Protein 7PNN (pdb70)

Foldseek 3Di:
DLAPLLVLQQAKFKAWEWEWEAAANDTWIKIKIWIAHLCQQKTKIKIFTPVFDDQWDPVVCVVVRACLSAHEPPVFVLARQQSRLPQQFKKKWKWKDWPPAKIKTKIWTWHDDDRYTYIYMYIYIDGGDCCDCISVVFFDQWFAKWKWKWAFDVVQLWIKTWTKGWTHGHVDRTTIITMIMIMHHPDDDHGRTHHIWIKIKDKGWDDDPPDPGDIIMIMMRIYIGDDD

Structure (mmCIF, N/CA/C/O backbone):
data_7PNN
#
_entry.id   7PNN
#
_cell.length_a   61.064
_cell.length_b   91.048
_cell.length_c   118.556
_cell.angle_alpha   90.000
_cell.angle_beta   90.000
_cell.angle_gamma   90.000
#
_symmetry.space_group_name_H-M   'C 2 2 21'
#
loop_
_entity.id
_entity.type
_entity.pdbx_description
1 polymer mVenus
2 non-polymer 'CHLORIDE ION'
3 water water
#
loop_
_atom_site.group_PDB
_atom_site.id
_atom_site.type_symbol
_atom_site.label_atom_id
_atom_site.label_alt_id
_atom_site.label_comp_id
_atom_site.label_asym_id
_atom_site.label_entity_id
_atom_site.label_seq_id
_atom_site.pdbx_PDB_ins_code
_atom_site.Cartn_x
_atom_site.Cartn_y
_atom_site.Cartn_z
_atom_site.occupancy
_atom_site.B_iso_or_equiv
_atom_site.auth_seq_id
_atom_site.auth_comp_id
_atom_site.auth_asym_id
_atom_site.auth_atom_id
_atom_site.pdbx_PDB_model_num
ATOM 1 N N . MET A 1 1 ? 4.541 13.634 1.274 1.00 32.34 1 MET A N 1
ATOM 2 C CA . MET A 1 1 ? 5.766 14.417 1.177 1.00 29.71 1 MET A CA 1
ATOM 3 C C . MET A 1 1 ? 6.988 13.509 1.027 1.00 28.57 1 MET A C 1
ATOM 4 O O . MET A 1 1 ? 6.950 12.349 1.411 1.00 29.55 1 MET A O 1
ATOM 20 N N . VAL A 1 2 ? 8.090 14.053 0.481 1.00 26.89 2 VAL A N 1
ATOM 21 C CA . VAL A 1 2 ? 9.210 13.206 0.060 1.00 26.31 2 VAL A CA 1
ATOM 22 C C . VAL A 1 2 ? 10.165 12.871 1.192 1.00 25.73 2 VAL A C 1
ATOM 23 O O . VAL A 1 2 ? 11.036 12.008 1.011 1.00 29.71 2 VAL A O 1
ATOM 36 N N . SER A 1 3 ? 10.020 13.511 2.342 1.00 25.16 3 SER A N 1
ATOM 37 C CA . SER A 1 3 ? 10.664 13.052 3.572 1.00 25.61 3 SER A CA 1
ATOM 38 C C . SER A 1 3 ? 9.677 13.134 4.730 1.00 26.24 3 SER A C 1
ATOM 39 O O . SER A 1 3 ? 8.739 13.937 4.718 1.00 27.47 3 SER A O 1
ATOM 47 N N . LYS A 1 4 ? 9.885 12.274 5.732 1.00 29.06 4 LYS A N 1
ATOM 48 C CA . LYS A 1 4 ? 9.061 12.358 6.934 1.00 31.27 4 LYS A CA 1
ATOM 49 C C . LYS A 1 4 ? 9.373 13.628 7.712 1.00 27.39 4 LYS A C 1
ATOM 50 O O . LYS A 1 4 ? 8.469 14.263 8.264 1.00 30.45 4 LYS A O 1
ATOM 69 N N . GLY A 1 5 ? 10.640 14.047 7.707 1.00 26.06 5 GLY A N 1
ATOM 70 C CA . GLY A 1 5 ? 11.021 15.254 8.431 1.00 27.26 5 GLY A CA 1
ATOM 71 C C . GLY A 1 5 ? 10.364 16.500 7.884 1.00 24.70 5 GLY A C 1
ATOM 72 O O . GLY A 1 5 ? 10.081 17.448 8.619 1.00 25.64 5 GLY A O 1
ATOM 76 N N . GLU A 1 6 ? 10.110 16.520 6.585 1.00 24.29 6 GLU A N 1
ATOM 77 C CA . GLU A 1 6 ? 9.433 17.648 5.971 1.00 23.10 6 GLU A CA 1
ATOM 78 C C . GLU A 1 6 ? 8.096 17.941 6.629 1.00 24.24 6 GLU A C 1
ATOM 79 O O . GLU A 1 6 ? 7.703 19.109 6.724 1.00 24.23 6 GLU A O 1
ATOM 91 N N . GLU A 1 7 ? 7.373 16.887 7.062 1.00 25.90 7 GLU A N 1
ATOM 92 C CA . GLU A 1 7 ? 6.089 17.000 7.739 1.00 29.52 7 GLU A CA 1
ATOM 93 C C . GLU A 1 7 ? 6.176 17.909 8.955 1.00 27.25 7 GLU A C 1
ATOM 94 O O . GLU A 1 7 ? 5.194 18.571 9.313 1.00 29.33 7 GLU A O 1
ATOM 106 N N . LEU A 1 8 ? 7.343 17.967 9.587 1.00 26.02 8 LEU A N 1
ATOM 107 C CA . LEU A 1 8 ? 7.491 18.720 10.827 1.00 26.25 8 LEU A CA 1
ATOM 108 C C . LEU A 1 8 ? 7.542 20.222 10.609 1.00 24.66 8 LEU A C 1
ATOM 109 O O . LEU A 1 8 ? 7.513 20.976 11.581 1.00 27.90 8 LEU A O 1
ATOM 125 N N . PHE A 1 9 ? 7.607 20.688 9.362 1.00 23.73 9 PHE A N 1
ATOM 126 C CA . PHE A 1 9 ? 7.808 22.100 9.064 1.00 26.07 9 PHE A CA 1
ATOM 127 C C . PHE A 1 9 ? 6.621 22.742 8.346 1.00 26.75 9 PHE A C 1
ATOM 128 O O . PHE A 1 9 ? 6.768 23.840 7.803 1.00 29.71 9 PHE A O 1
ATOM 145 N N . THR A 1 10 ? 5.443 22.105 8.355 1.00 27.59 10 THR A N 1
ATOM 146 C CA . THR A 1 10 ? 4.293 22.664 7.647 1.00 29.49 10 THR A CA 1
ATOM 147 C C . THR A 1 10 ? 3.706 23.885 8.349 1.00 30.96 10 THR A C 1
ATOM 148 O O . THR A 1 10 ? 3.002 24.673 7.711 1.00 35.83 10 THR A O 1
ATOM 159 N N . GLY A 1 11 ? 3.992 24.076 9.635 1.00 28.56 11 GLY A N 1
ATOM 160 C CA . GLY A 1 11 ? 3.468 25.226 10.342 1.00 30.12 11 GLY A CA 1
ATOM 161 C C . GLY A 1 11 ? 4.579 26.020 10.986 1.00 27.19 11 GLY A C 1
ATOM 162 O O . GLY A 1 11 ? 5.744 25.900 10.589 1.00 31.93 11 GLY A O 1
ATOM 166 N N . VAL A 1 12 ? 4.227 26.842 11.968 1.00 29.35 12 VAL A N 1
ATOM 167 C CA . VAL A 1 12 ? 5.209 27.654 12.676 1.00 26.23 12 VAL A CA 1
ATOM 168 C C . VAL A 1 12 ? 5.853 26.792 13.750 1.00 27.35 12 VAL A C 1
ATOM 169 O O . VAL A 1 12 ? 5.156 26.117 14.514 1.00 30.59 12 VAL A O 1
ATOM 182 N N . VAL A 1 13 ? 7.181 26.797 13.796 1.00 25.56 13 VAL A N 1
ATOM 183 C CA . VAL A 1 13 ? 7.957 25.937 14.678 1.00 26.02 13 VAL A CA 1
ATOM 184 C C . VAL A 1 13 ? 8.713 26.835 15.647 1.00 26.12 13 VAL A C 1
ATOM 185 O O . VAL A 1 13 ? 9.422 27.741 15.205 1.00 25.03 13 VAL A O 1
ATOM 198 N N . PRO A 1 14 ? 8.589 26.637 16.960 1.00 27.05 14 PRO A N 1
ATOM 199 C CA . PRO A 1 14 ? 9.409 27.424 17.888 1.00 24.89 14 PRO A CA 1
ATOM 200 C C . PRO A 1 14 ? 10.873 27.004 17.831 1.00 25.41 14 PRO A C 1
ATOM 201 O O . PRO A 1 14 ? 11.202 25.847 17.552 1.00 25.07 14 PRO A O 1
ATOM 212 N N . ILE A 1 15 ? 11.756 27.981 18.050 1.00 22.46 15 ILE A N 1
ATOM 213 C CA . ILE A 1 15 ? 13.196 27.795 17.923 1.00 23.11 15 ILE A CA 1
ATOM 214 C C . ILE A 1 15 ? 13.852 28.223 19.228 1.00 22.86 15 ILE A C 1
ATOM 215 O O . ILE A 1 15 ? 13.460 29.231 19.833 1.00 23.75 15 ILE A O 1
ATOM 231 N N . LEU A 1 16 ? 14.894 27.486 19.626 1.00 22.33 16 LEU A N 1
ATOM 232 C CA . LEU A 1 16 ? 15.819 27.901 20.674 1.00 21.18 16 LEU A CA 1
ATOM 233 C C . LEU A 1 16 ? 17.237 27.832 20.116 1.00 20.44 16 LEU A C 1
ATOM 234 O O . LEU A 1 16 ? 17.591 26.883 19.414 1.00 22.27 16 LEU A O 1
ATOM 250 N N . VAL A 1 17 ? 18.060 28.820 20.459 1.00 22.18 17 VAL A N 1
ATOM 251 C CA . VAL A 1 17 ? 19.459 28.860 20.049 1.00 21.43 17 VAL A CA 1
ATOM 252 C C . VAL A 1 17 ? 20.312 29.088 21.294 1.00 18.89 17 VAL A C 1
ATOM 253 O O . VAL A 1 17 ? 19.979 29.940 22.133 1.00 21.31 17 VAL A O 1
ATOM 266 N N . GLU A 1 18 ? 21.396 28.321 21.415 1.00 19.02 18 GLU A N 1
ATOM 267 C CA . GLU A 1 18 ? 22.359 28.472 22.503 1.00 19.66 18 GLU A CA 1
ATOM 268 C C . GLU A 1 18 ? 23.766 28.391 21.923 1.00 20.14 18 GLU A C 1
ATOM 269 O O . GLU A 1 18 ? 24.101 27.431 21.215 1.00 21.84 18 GLU A O 1
ATOM 281 N N . LEU A 1 19 ? 24.582 29.401 22.198 1.00 16.96 19 LEU A N 1
ATOM 282 C CA . LEU A 1 19 ? 25.938 29.466 21.678 1.00 16.57 19 LEU A CA 1
ATOM 283 C C . LEU A 1 19 ? 26.883 29.771 22.828 1.00 18.17 19 LEU A C 1
ATOM 284 O O . LEU A 1 19 ? 26.623 30.686 23.623 1.00 19.91 19 LEU A O 1
ATOM 300 N N . ASP A 1 20 ? 27.989 29.038 22.880 1.00 17.12 20 ASP A N 1
ATOM 301 C CA . ASP A 1 20 ? 29.127 29.370 23.734 1.00 17.99 20 ASP A CA 1
ATOM 302 C C . ASP A 1 20 ? 30.306 29.697 22.828 1.00 18.45 20 ASP A C 1
ATOM 303 O O . ASP A 1 20 ? 30.622 28.931 21.904 1.00 19.41 20 ASP A O 1
ATOM 312 N N . GLY A 1 21 ? 30.925 30.845 23.068 1.00 16.93 21 GLY A N 1
ATOM 313 C CA . GLY A 1 21 ? 31.980 31.334 22.217 1.00 18.25 21 GLY A CA 1
ATOM 314 C C . GLY A 1 21 ? 33.225 31.738 22.990 1.00 17.32 21 GLY A C 1
ATOM 315 O O . GLY A 1 21 ? 33.187 32.063 24.180 1.00 18.40 21 GLY A O 1
ATOM 319 N N . ASP A 1 22 ? 34.348 31.733 22.282 1.00 16.95 22 ASP A N 1
ATOM 320 C CA . ASP A 1 22 ? 35.633 32.190 22.799 1.00 17.66 22 ASP A CA 1
ATOM 321 C C . ASP A 1 22 ? 36.419 32.700 21.598 1.00 20.99 22 ASP A C 1
ATOM 322 O O . ASP A 1 22 ? 36.781 31.897 20.734 1.00 19.49 22 ASP A O 1
ATOM 331 N N . VAL A 1 23 ? 36.630 34.011 21.514 1.00 17.07 23 VAL A N 1
ATOM 332 C CA . VAL A 1 23 ? 37.352 34.642 20.396 1.00 18.33 23 VAL A CA 1
ATOM 333 C C . VAL A 1 23 ? 38.571 35.354 20.976 1.00 18.35 23 VAL A C 1
ATOM 334 O O . VAL A 1 23 ? 38.434 36.337 21.712 1.00 18.05 23 VAL A O 1
ATOM 347 N N . ASN A 1 24 ? 39.772 34.855 20.651 1.00 18.60 24 ASN A N 1
ATOM 348 C CA . ASN A 1 24 ? 41.018 35.421 21.172 1.00 19.36 24 ASN A CA 1
ATOM 349 C C . ASN A 1 24 ? 41.017 35.450 22.701 1.00 21.76 24 ASN A C 1
ATOM 350 O O . ASN A 1 24 ? 41.619 36.334 23.315 1.00 23.71 24 ASN A O 1
ATOM 361 N N . GLY A 1 25 ? 40.324 34.500 23.318 1.00 19.35 25 GLY A N 1
ATOM 362 C CA . GLY A 1 25 ? 40.255 34.431 24.763 1.00 20.46 25 GLY A CA 1
ATOM 363 C C . GLY A 1 25 ? 39.118 35.214 25.378 1.00 20.54 25 GLY A C 1
ATOM 364 O O . GLY A 1 25 ? 38.896 35.109 26.598 1.00 21.55 25 GLY A O 1
ATOM 368 N N . HIS A 1 26 ? 38.400 36.005 24.583 1.00 20.22 26 HIS A N 1
ATOM 369 C CA . HIS A 1 26 ? 37.226 36.742 25.036 1.00 18.57 26 HIS A CA 1
ATOM 370 C C . HIS A 1 26 ? 36.037 35.801 24.955 1.00 17.86 26 HIS A C 1
ATOM 371 O O . HIS A 1 26 ? 35.584 35.444 23.861 1.00 17.33 26 HIS A O 1
ATOM 386 N N . LYS A 1 27 ? 35.539 35.361 26.098 1.00 18.31 27 LYS A N 1
ATOM 387 C CA . LYS A 1 27 ? 34.471 34.391 26.143 1.00 18.12 27 LYS A CA 1
ATOM 388 C C . LYS A 1 27 ? 33.117 35.076 26.198 1.00 17.92 27 LYS A C 1
ATOM 389 O O . LYS A 1 27 ? 32.983 36.221 26.649 1.00 18.27 27 LYS A O 1
ATOM 408 N N . PHE A 1 28 ? 32.106 34.362 25.712 1.00 17.53 28 PHE A N 1
ATOM 409 C CA . PHE A 1 28 ? 30.757 34.892 25.722 1.00 17.49 28 PHE A CA 1
ATOM 410 C C . PHE A 1 28 ? 29.761 33.780 25.485 1.00 18.34 28 PHE A C 1
ATOM 411 O O . PHE A 1 28 ? 30.110 32.712 24.976 1.00 18.39 28 PHE A O 1
ATOM 428 N N . SER A 1 29 ? 28.512 34.051 25.857 1.00 17.66 29 SER A N 1
ATOM 429 C CA . SER A 1 29 ? 27.404 33.168 25.543 1.00 17.60 29 SER A CA 1
ATOM 430 C C . SER A 1 29 ? 26.244 33.969 24.961 1.00 17.46 29 SER A C 1
ATOM 431 O O . SER A 1 29 ? 26.038 35.141 25.296 1.00 18.38 29 SER A O 1
ATOM 439 N N . VAL A 1 30 ? 25.476 33.308 24.092 1.00 17.34 30 VAL A N 1
ATOM 440 C CA . VAL A 1 30 ? 24.292 33.877 23.456 1.00 18.27 30 VAL A CA 1
ATOM 441 C C . VAL A 1 30 ? 23.153 32.873 23.574 1.00 19.58 30 VAL A C 1
ATOM 442 O O . VAL A 1 30 ? 23.348 31.669 23.360 1.00 20.57 30 VAL A O 1
ATOM 455 N N . SER A 1 31 ? 21.983 33.357 23.971 1.00 19.00 31 SER A N 1
ATOM 456 C CA . SER A 1 31 ? 20.779 32.555 24.025 1.00 19.47 31 SER A CA 1
ATOM 457 C C . SER A 1 31 ? 19.712 33.271 23.224 1.00 22.87 31 SER A C 1
ATOM 458 O O . SER A 1 31 ? 19.534 34.484 23.364 1.00 26.90 31 SER A O 1
ATOM 466 N N . GLY A 1 32 ? 18.984 32.524 22.401 1.00 21.95 32 GLY A N 1
ATOM 467 C CA . GLY A 1 32 ? 17.951 33.122 21.580 1.00 27.96 32 GLY A CA 1
ATOM 468 C C . GLY A 1 32 ? 16.704 32.263 21.499 1.00 21.69 32 GLY A C 1
ATOM 469 O O . GLY A 1 32 ? 16.736 31.048 21.688 1.00 24.09 32 GLY A O 1
ATOM 473 N N . GLU A 1 33 ? 15.599 32.926 21.183 1.00 22.54 33 GLU A N 1
ATOM 474 C CA . GLU A 1 33 ? 14.355 32.228 20.929 1.00 23.82 33 GLU A CA 1
ATOM 475 C C . GLU A 1 33 ? 13.639 32.905 19.775 1.00 24.32 33 GLU A C 1
ATOM 476 O O . GLU A 1 33 ? 13.824 34.096 19.507 1.00 23.54 33 GLU A O 1
ATOM 488 N N . GLY A 1 34 ? 12.795 32.130 19.109 1.00 22.02 34 GLY A N 1
ATOM 489 C CA . GLY A 1 34 ? 11.955 32.689 18.077 1.00 23.69 34 GLY A CA 1
ATOM 490 C C . GLY A 1 34 ? 11.135 31.625 17.404 1.00 24.64 34 GLY A C 1
ATOM 491 O O . GLY A 1 34 ? 10.752 30.636 18.039 1.00 25.27 34 GLY A O 1
ATOM 495 N N . GLU A 1 35 ? 10.881 31.799 16.108 1.00 24.06 35 GLU A N 1
ATOM 496 C CA . GLU A 1 35 ? 10.063 30.833 15.400 1.00 25.07 35 GLU A CA 1
ATOM 497 C C . GLU A 1 35 ? 10.416 30.857 13.928 1.00 24.33 35 GLU A C 1
ATOM 498 O O . GLU A 1 35 ? 10.898 31.865 13.404 1.00 25.49 35 GLU A O 1
ATOM 510 N N . GLY A 1 36 ? 10.175 29.726 13.287 1.00 24.36 36 GLY A N 1
ATOM 511 C CA . GLY A 1 36 ? 10.450 29.582 11.876 1.00 23.11 36 GLY A CA 1
ATOM 512 C C . GLY A 1 36 ? 9.233 29.061 11.145 1.00 24.17 36 GLY A C 1
ATOM 513 O O . GLY A 1 36 ? 8.433 28.295 11.682 1.00 26.13 36 GLY A O 1
ATOM 517 N N . ASP A 1 37 ? 9.097 29.519 9.900 1.00 24.12 37 ASP A N 1
ATOM 518 C CA . ASP A 1 37 ? 7.958 29.179 9.041 1.00 25.79 37 ASP A CA 1
ATOM 519 C C . ASP A 1 37 ? 8.525 28.843 7.661 1.00 28.24 37 ASP A C 1
ATOM 520 O O . ASP A 1 37 ? 8.677 29.713 6.793 1.00 27.16 37 ASP A O 1
ATOM 529 N N . ALA A 1 38 ? 8.871 27.566 7.487 1.00 28.34 38 ALA A N 1
ATOM 530 C CA . ALA A 1 38 ? 9.529 27.131 6.266 1.00 24.96 38 ALA A CA 1
ATOM 531 C C . ALA A 1 38 ? 8.611 27.213 5.062 1.00 28.08 38 ALA A C 1
ATOM 532 O O . ALA A 1 38 ? 9.112 27.280 3.938 1.00 26.95 38 ALA A O 1
ATOM 539 N N . THR A 1 39 ? 7.291 27.226 5.264 1.00 28.82 39 THR A N 1
ATOM 540 C CA . THR A 1 39 ? 6.383 27.391 4.131 1.00 28.91 39 THR A CA 1
ATOM 541 C C . THR A 1 39 ? 6.644 28.704 3.411 1.00 29.90 39 THR A C 1
ATOM 542 O O . THR A 1 39 ? 6.458 28.797 2.191 1.00 30.40 39 THR A O 1
ATOM 553 N N . TYR A 1 40 ? 7.073 29.728 4.141 1.00 28.77 40 TYR A N 1
ATOM 554 C CA . TYR A 1 40 ? 7.416 31.023 3.579 1.00 30.07 40 TYR A CA 1
ATOM 555 C C . TYR A 1 40 ? 8.913 31.286 3.595 1.00 28.89 40 TYR A C 1
ATOM 556 O O . TYR A 1 40 ? 9.354 32.328 3.105 1.00 35.14 40 TYR A O 1
ATOM 574 N N . GLY A 1 41 ? 9.706 30.365 4.135 1.00 25.71 41 GLY A N 1
ATOM 575 C CA . GLY A 1 41 ? 11.142 30.536 4.181 1.00 26.14 41 GLY A CA 1
ATOM 576 C C . GLY A 1 41 ? 11.603 31.577 5.160 1.00 30.86 41 GLY A C 1
ATOM 577 O O . GLY A 1 41 ? 12.654 32.184 4.957 1.00 33.45 41 GLY A O 1
ATOM 581 N N . LYS A 1 42 ? 10.869 31.782 6.246 1.00 24.67 42 LYS A N 1
ATOM 582 C CA . LYS A 1 42 ? 11.099 32.922 7.111 1.00 23.40 42 LYS A CA 1
ATOM 583 C C . LYS A 1 42 ? 11.406 32.428 8.514 1.00 23.83 42 LYS A C 1
ATOM 584 O O . LYS A 1 42 ? 10.854 31.425 8.976 1.00 27.15 42 LYS A O 1
ATOM 603 N N . LEU A 1 43 ? 12.315 33.110 9.184 1.00 22.21 43 LEU A N 1
ATOM 604 C CA . LEU A 1 43 ? 12.510 32.883 10.601 1.00 24.84 43 LEU A CA 1
ATOM 605 C C . LEU A 1 43 ? 12.855 34.188 11.285 1.00 23.57 43 LEU A C 1
ATOM 606 O O . LEU A 1 43 ? 13.389 35.118 10.672 1.00 23.97 43 LEU A O 1
ATOM 622 N N . THR A 1 44 ? 12.467 34.261 12.559 1.00 23.37 44 THR A N 1
ATOM 623 C CA . THR A 1 44 ? 12.713 35.421 13.398 1.00 23.54 44 THR A CA 1
ATOM 624 C C . THR A 1 44 ? 13.315 34.942 14.704 1.00 24.53 44 THR A C 1
ATOM 625 O O . THR A 1 44 ? 12.805 33.988 15.308 1.00 26.68 44 THR A O 1
ATOM 636 N N . LEU A 1 45 ? 14.365 35.622 15.150 1.00 21.17 45 LEU A N 1
ATOM 637 C CA . LEU A 1 45 ? 14.9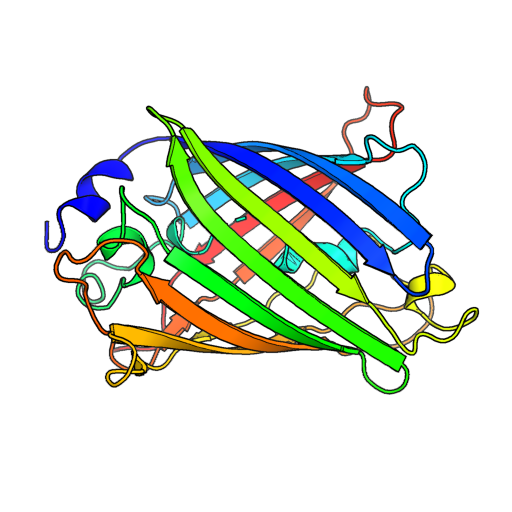98 35.296 16.414 1.00 21.44 45 LEU A CA 1
ATOM 638 C C . LEU A 1 45 ? 15.315 36.567 17.188 1.00 25.72 45 LEU A C 1
ATOM 639 O O . LEU A 1 45 ? 15.677 37.598 16.615 1.00 22.89 45 LEU A O 1
ATOM 655 N N . LYS A 1 46 ? 15.201 36.480 18.513 1.00 22.84 46 LYS A N 1
ATOM 656 C CA . LYS A 1 46 ? 15.774 37.475 19.407 1.00 23.60 46 LYS A CA 1
ATOM 657 C C . LYS A 1 46 ? 16.885 36.789 20.186 1.00 21.03 46 LYS A C 1
ATOM 658 O O . LYS A 1 46 ? 16.640 35.783 20.861 1.00 24.74 46 LYS A O 1
ATOM 677 N N . LEU A 1 47 ? 18.098 37.313 20.064 1.00 20.69 47 LEU A N 1
ATOM 678 C CA . LEU A 1 47 ? 19.305 36.703 20.609 1.00 20.13 47 LEU A CA 1
ATOM 679 C C . LEU A 1 47 ? 19.910 37.657 21.622 1.00 21.16 47 LEU A C 1
ATOM 680 O O . LEU A 1 47 ? 20.078 38.846 21.346 1.00 22.06 47 LEU A O 1
ATOM 696 N N . ILE A 1 48 ? 20.206 37.144 22.817 1.00 21.00 48 ILE A N 1
ATOM 697 C CA . ILE A 1 48 ? 20.711 37.938 23.922 1.00 23.94 48 ILE A CA 1
ATOM 698 C C . ILE A 1 48 ? 22.107 37.449 24.264 1.00 18.70 48 ILE A C 1
ATOM 699 O O . ILE A 1 48 ? 22.349 36.237 24.341 1.00 20.92 48 ILE A O 1
ATOM 715 N N . CYS A 1 49 ? 23.015 38.388 24.497 1.00 19.61 49 CYS A N 1
ATOM 716 C CA . CYS A 1 49 ? 24.309 38.038 25.082 1.00 18.03 49 CYS A CA 1
ATOM 717 C C . CYS A 1 49 ? 24.125 37.870 26.593 1.00 20.64 49 CYS A C 1
ATOM 718 O O . CYS A 1 49 ? 23.874 38.841 27.312 1.00 24.51 49 CYS A O 1
ATOM 726 N N . THR A 1 50 ? 24.194 36.632 27.060 1.00 18.81 50 THR A N 1
ATOM 727 C CA . THR A 1 50 ? 23.889 36.354 28.459 1.00 19.97 50 THR A CA 1
ATOM 728 C C . THR A 1 50 ? 25.078 36.582 29.363 1.00 19.65 50 THR A C 1
ATOM 729 O O . THR A 1 50 ? 24.906 36.515 30.591 1.00 19.86 50 THR A O 1
ATOM 740 N N . THR A 1 51 ? 26.243 36.872 28.803 1.00 19.80 51 THR A N 1
ATOM 741 C CA . THR A 1 51 ? 27.446 37.143 29.577 1.00 19.07 51 THR A CA 1
ATOM 742 C C . THR A 1 51 ? 27.744 38.631 29.685 1.00 20.44 51 THR A C 1
ATOM 743 O O . THR A 1 51 ? 28.779 39.007 30.244 1.00 21.24 51 THR A O 1
ATOM 754 N N . GLY A 1 52 ? 26.843 39.482 29.204 1.00 21.15 52 GLY A N 1
ATOM 755 C CA . GLY A 1 52 ? 26.997 40.914 29.274 1.00 21.84 52 GLY A CA 1
ATOM 756 C C . GLY A 1 52 ? 27.221 41.565 27.931 1.00 23.32 52 GLY A C 1
ATOM 757 O O . GLY A 1 52 ? 26.300 41.643 27.111 1.00 24.78 52 GLY A O 1
ATOM 761 N N . LYS A 1 53 ? 28.441 42.038 27.705 1.00 21.16 53 LYS A N 1
ATOM 762 C CA . LYS A 1 53 ? 28.801 42.720 26.468 1.00 24.54 53 LYS A CA 1
ATOM 763 C C . LYS A 1 53 ? 29.371 41.711 25.485 1.00 20.18 53 LYS A C 1
ATOM 764 O O . LYS A 1 53 ? 30.299 40.966 25.809 1.00 20.74 53 LYS A O 1
ATOM 783 N N . LEU A 1 54 ? 28.829 41.702 24.271 1.00 19.91 54 LEU A N 1
ATOM 784 C CA . LEU A 1 54 ? 29.368 40.808 23.251 1.00 18.85 54 LEU A CA 1
ATOM 785 C C . LEU A 1 54 ? 30.700 41.359 22.747 1.00 19.36 54 LEU A C 1
ATOM 786 O O . LEU A 1 54 ? 30.771 42.540 22.380 1.00 20.51 54 LEU A O 1
ATOM 802 N N . PRO A 1 55 ? 31.770 40.559 22.738 1.00 19.86 55 PRO A N 1
ATOM 803 C CA . PRO A 1 55 ? 33.095 41.077 22.385 1.00 18.79 55 PRO A CA 1
ATOM 804 C C . PRO A 1 55 ? 33.380 41.099 20.894 1.00 19.79 55 PRO A C 1
ATOM 805 O O . PRO A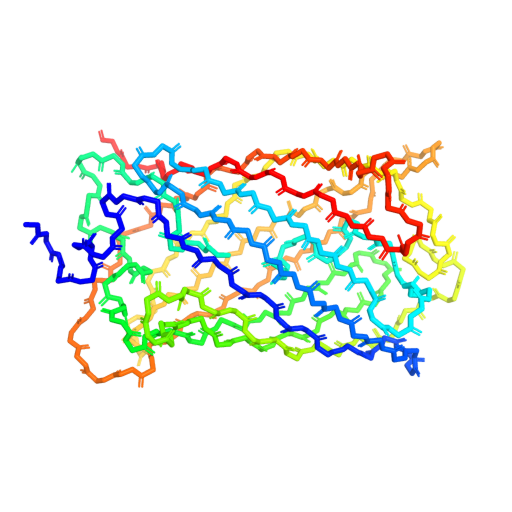 1 55 ? 34.470 41.519 20.488 1.00 19.62 55 PRO A O 1
ATOM 816 N N . VAL A 1 56 ? 32.426 40.648 20.090 1.00 17.69 56 VAL A N 1
ATOM 817 C CA . VAL A 1 56 ? 32.537 40.728 18.634 1.00 17.95 56 VAL A CA 1
ATOM 818 C C . VAL A 1 56 ? 31.264 41.389 18.132 1.00 17.44 56 VAL A C 1
ATOM 819 O O . VAL A 1 56 ? 30.253 41.425 18.841 1.00 18.68 56 VAL A O 1
ATOM 832 N N . PRO A 1 57 ? 31.257 41.869 16.882 1.00 16.72 57 PRO A N 1
ATOM 833 C CA . PRO A 1 57 ? 30.031 42.484 16.360 1.00 16.93 57 PRO A CA 1
ATOM 834 C C . PRO A 1 57 ? 28.976 41.416 16.112 1.00 16.31 57 PRO A C 1
ATOM 835 O O . PRO A 1 57 ? 29.282 40.321 15.634 1.00 15.99 57 PRO A O 1
ATOM 846 N N . TRP A 1 58 ? 27.734 41.750 16.424 1.00 16.17 58 TRP A N 1
ATOM 847 C CA . TRP A 1 58 ? 26.613 40.852 16.169 1.00 16.83 58 TRP A CA 1
ATOM 848 C C . TRP A 1 58 ? 26.581 40.373 14.725 1.00 14.98 58 TRP A C 1
ATOM 849 O O . TRP A 1 58 ? 26.316 39.179 14.503 1.00 16.26 58 TRP A O 1
ATOM 870 N N . PRO A 1 59 ? 26.820 41.215 13.718 1.00 17.24 59 PRO A N 1
ATOM 871 C CA . PRO A 1 59 ? 26.772 40.679 12.357 1.00 16.30 59 PRO A CA 1
ATOM 872 C C . PRO A 1 59 ? 27.689 39.505 12.128 1.00 16.06 59 PRO A C 1
ATOM 873 O O . PRO A 1 59 ? 27.364 38.653 11.284 1.00 15.39 59 PRO A O 1
ATOM 884 N N . THR A 1 60 ? 28.820 39.407 12.842 1.00 15.55 60 THR A N 1
ATOM 885 C CA . THR A 1 60 ? 29.735 38.303 12.594 1.00 15.44 60 THR A CA 1
ATOM 886 C C . THR A 1 60 ? 29.203 36.961 13.088 1.00 15.31 60 THR A C 1
ATOM 887 O O . THR A 1 60 ? 29.784 35.919 12.743 1.00 16.94 60 THR 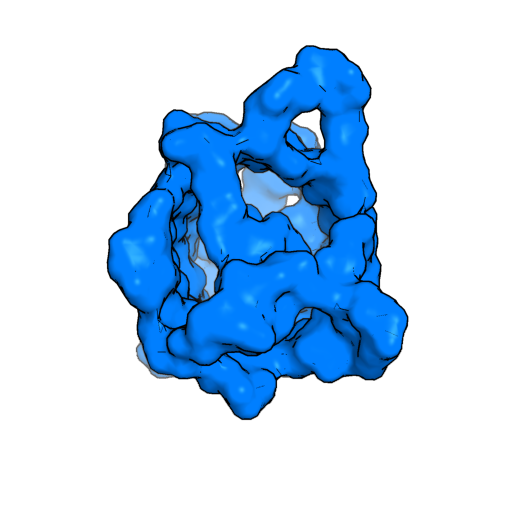A O 1
ATOM 898 N N . LEU A 1 61 ? 28.123 36.966 13.874 1.00 14.87 61 LEU A N 1
ATOM 899 C CA . LEU A 1 61 ? 27.520 35.745 14.396 1.00 15.19 61 LEU A CA 1
ATOM 900 C C . LEU A 1 61 ? 26.242 35.337 13.672 1.00 14.23 61 LEU A C 1
ATOM 901 O O . LEU A 1 61 ? 25.695 34.275 13.959 1.00 15.80 61 LEU A O 1
ATOM 917 N N . VAL A 1 62 ? 25.785 36.136 12.710 1.00 14.66 62 VAL A N 1
ATOM 918 C CA . VAL A 1 62 ? 24.511 35.862 12.034 1.00 14.45 62 VAL A CA 1
ATOM 919 C C . VAL A 1 62 ? 24.508 34.483 11.383 1.00 15.08 62 VAL A C 1
ATOM 920 O O . VAL A 1 62 ? 23.571 33.699 11.554 1.00 15.60 62 VAL A O 1
ATOM 933 N N . THR A 1 63 ? 25.546 34.159 10.615 1.00 14.53 63 THR A N 1
ATOM 934 C CA . THR A 1 63 ? 25.501 32.875 9.924 1.00 15.27 63 THR A CA 1
ATOM 935 C C . THR A 1 63 ? 25.587 31.693 10.886 1.00 14.10 63 THR A C 1
ATOM 936 O O . THR A 1 63 ? 25.081 30.605 10.588 1.00 16.72 63 THR A O 1
ATOM 947 N N . THR A 1 64 ? 26.236 31.875 12.042 1.00 13.82 64 THR A N 1
ATOM 948 C CA . THR A 1 64 ? 26.347 30.782 12.991 1.00 15.31 64 THR A CA 1
ATOM 949 C C . THR A 1 64 ? 25.044 30.570 13.745 1.00 16.66 64 THR A C 1
ATOM 950 O O . THR A 1 64 ? 24.615 29.430 13.947 1.00 17.68 64 THR A O 1
ATOM 961 N N . LEU A 1 65 ? 24.393 31.657 14.141 1.00 16.73 65 LEU A N 1
ATOM 962 C CA . LEU A 1 65 ? 23.148 31.595 14.887 1.00 16.84 65 LEU A CA 1
ATOM 963 C C . LEU A 1 65 ? 21.951 31.209 14.020 1.00 18.80 65 LEU A C 1
ATOM 964 O O . LEU A 1 65 ? 21.067 30.443 14.387 1.00 19.37 65 LEU A O 1
ATOM 1010 N N . LEU A 1 67 ? 20.022 27.961 10.553 1.00 20.12 67 LEU A N 1
ATOM 1011 C CA . LEU A 1 67 ? 18.805 27.166 10.658 1.00 18.50 67 LEU A CA 1
ATOM 1012 C C . LEU A 1 67 ? 18.283 26.905 9.256 1.00 19.72 67 LEU A C 1
ATOM 1013 O O . LEU A 1 67 ? 17.172 27.298 8.918 1.00 22.08 67 LEU A O 1
ATOM 1029 N N . GLN A 1 68 ? 19.116 26.228 8.468 1.00 18.70 68 GLN A N 1
ATOM 1030 C CA . GLN A 1 68 ? 18.849 26.045 7.048 1.00 18.54 68 GLN A CA 1
ATOM 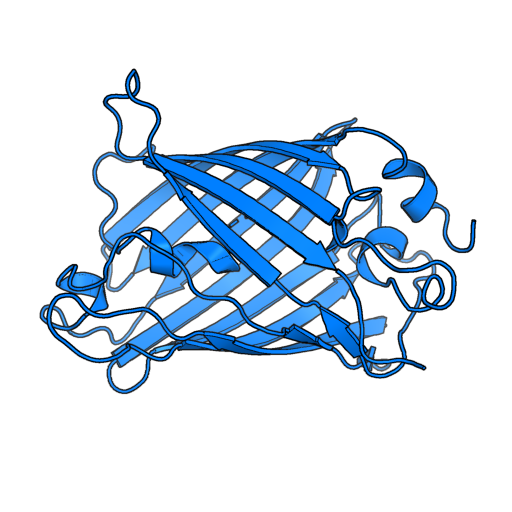1031 C C . GLN A 1 68 ? 17.674 25.128 6.801 1.00 20.64 68 GLN A C 1
ATOM 1032 O O . GLN A 1 68 ? 17.163 25.112 5.676 1.00 18.86 68 GLN A O 1
ATOM 1046 N N . CYS A 1 69 ? 17.208 24.407 7.812 1.00 21.50 69 CYS A N 1
ATOM 1047 C CA . CYS A 1 69 ? 15.981 23.638 7.703 1.00 21.65 69 CYS A CA 1
ATOM 1048 C C . CYS A 1 69 ? 14.736 24.503 7.524 1.00 20.10 69 CYS A C 1
ATOM 1049 O O . CYS A 1 69 ? 13.687 23.954 7.180 1.00 22.17 69 CYS A O 1
ATOM 1057 N N . PHE A 1 70 ? 14.818 25.815 7.732 1.00 19.54 70 PHE A N 1
ATOM 1058 C CA . PHE A 1 70 ? 13.672 26.679 7.493 1.00 21.42 70 PHE A CA 1
ATOM 1059 C C . PHE A 1 70 ? 13.645 27.283 6.095 1.00 22.65 70 PHE A C 1
ATOM 1060 O O . PHE A 1 70 ? 12.771 28.110 5.808 1.00 21.37 70 PHE A O 1
ATOM 1077 N N . ALA A 1 71 ? 14.562 26.883 5.224 1.00 20.57 71 ALA A N 1
ATOM 1078 C CA . ALA A 1 71 ? 14.476 27.301 3.827 1.00 20.57 71 ALA A CA 1
ATOM 1079 C C . ALA A 1 71 ? 13.159 26.880 3.191 1.00 20.04 71 ALA A C 1
ATOM 1080 O O . ALA A 1 71 ? 12.635 25.793 3.438 1.00 21.48 71 ALA A O 1
ATOM 1087 N N . ARG A 1 72 ? 12.641 27.744 2.326 1.00 19.35 72 ARG A N 1
ATOM 1088 C CA . ARG A 1 72 ? 11.554 27.347 1.451 1.00 20.55 72 ARG A CA 1
ATOM 1089 C C . ARG A 1 72 ? 12.127 26.657 0.222 1.00 20.26 72 ARG A C 1
ATOM 1090 O O . ARG A 1 72 ? 12.812 27.296 -0.592 1.00 20.55 72 ARG A O 1
ATOM 1111 N N . TYR A 1 73 ? 11.844 25.361 0.077 1.00 20.37 73 TYR A N 1
ATOM 1112 C CA . TYR A 1 73 ? 12.158 24.659 -1.164 1.00 20.85 73 TYR A CA 1
ATOM 1113 C C . TYR A 1 73 ? 10.949 24.705 -2.087 1.00 20.34 73 TYR A C 1
ATOM 1114 O O . TYR A 1 73 ? 9.861 24.272 -1.685 1.00 23.23 73 TYR A O 1
ATOM 1132 N N . PRO A 1 74 ? 11.077 25.233 -3.298 1.00 20.17 74 PRO A N 1
ATOM 1133 C CA . PRO A 1 74 ? 9.967 25.143 -4.250 1.00 23.42 74 PRO A CA 1
ATOM 1134 C C . PRO A 1 74 ? 9.556 23.700 -4.504 1.00 21.87 74 PRO A C 1
ATOM 1135 O O . PRO A 1 74 ? 10.321 22.758 -4.295 1.00 21.75 74 PRO A O 1
ATOM 1146 N N . ASP A 1 75 ? 8.307 23.538 -4.955 1.00 24.42 75 ASP A N 1
ATOM 1147 C CA . ASP A 1 75 ? 7.750 22.203 -5.169 1.00 23.56 75 ASP A CA 1
ATOM 1148 C C . ASP A 1 75 ? 8.637 21.347 -6.073 1.00 24.19 75 ASP A C 1
ATOM 1149 O O . ASP A 1 75 ? 8.811 20.147 -5.826 1.00 24.61 75 ASP A O 1
ATOM 1158 N N . HIS A 1 76 ? 9.188 21.928 -7.138 1.00 22.67 76 HIS A N 1
ATOM 1159 C CA . HIS A 1 76 ? 10.005 21.108 -8.032 1.00 23.02 76 HIS A CA 1
ATOM 1160 C C . HIS A 1 76 ? 11.334 20.706 -7.414 1.00 23.52 76 HIS A C 1
ATOM 1161 O O . HIS A 1 76 ? 12.029 19.850 -7.966 1.00 22.91 76 HIS A O 1
ATOM 1176 N N . MET A 1 77 ? 11.688 21.271 -6.254 1.00 21.31 77 MET A N 1
ATOM 1177 C CA . MET A 1 77 ? 13.000 21.064 -5.624 1.00 21.95 77 MET A CA 1
ATOM 1178 C C . MET A 1 77 ? 12.893 20.240 -4.344 1.00 21.32 77 MET A C 1
ATOM 1179 O O . MET A 1 77 ? 13.894 20.101 -3.635 1.00 21.99 77 MET A O 1
ATOM 1193 N N . LYS A 1 78 ? 11.727 19.654 -4.050 1.00 20.79 78 LYS A N 1
ATOM 1194 C CA . LYS A 1 78 ? 11.528 19.052 -2.736 1.00 22.15 78 LYS A CA 1
ATOM 1195 C C . LYS A 1 78 ? 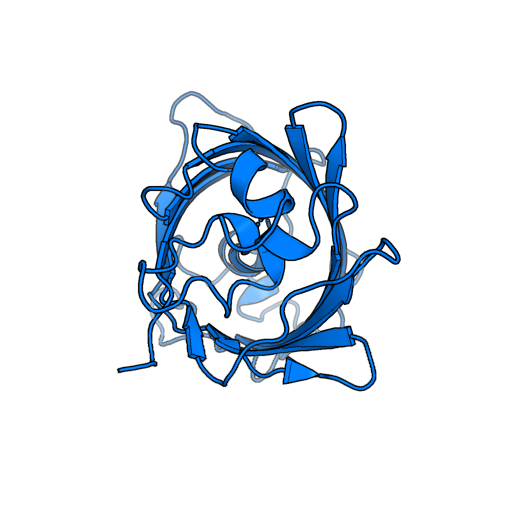12.461 17.878 -2.481 1.00 22.35 78 LYS A C 1
ATOM 1196 O O . LYS A 1 78 ? 12.754 17.572 -1.323 1.00 22.66 78 LYS A O 1
ATOM 1215 N N . GLN A 1 79 ? 12.935 17.201 -3.519 1.00 20.95 79 GLN A N 1
ATOM 1216 C CA . GLN A 1 79 ? 13.824 16.064 -3.295 1.00 21.37 79 GLN A CA 1
ATOM 1217 C C . GLN A 1 79 ? 15.246 16.486 -2.940 1.00 22.12 79 GLN A C 1
ATOM 1218 O O . GLN A 1 79 ? 16.077 15.612 -2.667 1.00 25.30 79 GLN A O 1
ATOM 1232 N N . HIS A 1 80 ? 15.528 17.782 -2.903 1.00 21.35 80 HIS A N 1
ATOM 1233 C CA . HIS A 1 80 ? 16.875 18.274 -2.618 1.00 21.93 80 HIS A CA 1
ATOM 1234 C C . HIS A 1 80 ? 17.014 18.856 -1.230 1.00 21.79 80 HIS A C 1
ATOM 1235 O O . HIS A 1 80 ? 18.050 19.454 -0.927 1.00 23.98 80 HIS A O 1
ATOM 1249 N N . ASP A 1 81 ? 16.009 18.681 -0.367 1.00 20.97 81 ASP A N 1
ATOM 1250 C CA . ASP A 1 81 ? 16.048 19.278 0.971 1.00 19.90 81 ASP A CA 1
ATOM 1251 C C . ASP A 1 81 ? 16.616 18.290 1.996 1.00 20.73 81 ASP A C 1
ATOM 1252 O O . ASP A 1 81 ? 15.890 17.597 2.719 1.00 21.56 81 ASP A O 1
ATOM 1261 N N . PHE A 1 82 ? 17.948 18.259 2.072 1.00 21.31 82 PHE A N 1
ATOM 1262 C CA . PHE A 1 82 ? 18.633 17.429 3.053 1.00 22.40 82 PHE A CA 1
ATOM 1263 C C . PHE A 1 82 ? 18.233 17.820 4.459 1.00 22.52 82 PHE A C 1
ATOM 1264 O O . PHE A 1 82 ? 18.020 16.954 5.323 1.00 21.17 82 PHE A O 1
ATOM 1281 N N . PHE A 1 83 ? 18.148 19.124 4.710 1.00 19.46 83 PHE A N 1
ATOM 1282 C CA . PHE A 1 83 ? 18.036 19.619 6.080 1.00 20.46 83 PHE A CA 1
ATOM 1283 C C . PHE A 1 83 ? 16.795 19.074 6.778 1.00 20.21 83 PHE A C 1
ATOM 1284 O O . PHE A 1 83 ? 16.877 18.566 7.912 1.00 21.74 83 PHE A O 1
ATOM 1301 N N . LYS A 1 84 ? 15.633 19.174 6.129 1.00 19.81 84 LYS A N 1
ATOM 1302 C CA . LYS A 1 84 ? 14.411 18.670 6.748 1.00 21.65 84 LYS A CA 1
ATOM 1303 C C . LYS A 1 84 ? 14.411 17.153 6.809 1.00 24.83 84 LYS A C 1
ATOM 1304 O O . LYS A 1 84 ? 13.841 16.574 7.740 1.00 24.11 84 LYS A O 1
ATOM 1323 N N . SER A 1 85 ? 15.045 16.489 5.837 1.00 22.64 85 SER A N 1
ATOM 1324 C CA . SER A 1 85 ? 15.036 15.034 5.795 1.00 22.58 85 SER A CA 1
ATOM 1325 C C . SER A 1 85 ? 15.784 14.436 6.974 1.00 24.38 85 SER A C 1
ATOM 1326 O O . SER A 1 85 ? 15.512 13.292 7.363 1.00 26.57 85 SER A O 1
ATOM 1334 N N . ALA A 1 86 ? 16.698 15.205 7.584 1.00 23.28 86 ALA A N 1
ATOM 1335 C CA . ALA A 1 86 ? 17.481 14.708 8.703 1.00 24.73 86 ALA A CA 1
ATOM 1336 C C . ALA A 1 86 ? 16.744 14.864 10.019 1.00 26.86 86 ALA A C 1
ATOM 1337 O O . ALA A 1 86 ? 17.217 14.353 11.031 1.00 28.83 86 ALA A O 1
ATOM 1344 N N . MET A 1 87 ? 15.605 15.534 10.037 1.00 24.37 87 MET A N 1
ATOM 1345 C CA . MET A 1 87 ? 14.772 15.737 11.229 1.00 25.60 87 MET A CA 1
ATOM 1346 C C . MET A 1 87 ? 13.859 14.529 11.462 1.00 28.78 87 MET A C 1
ATOM 1347 O O . MET A 1 87 ? 13.467 13.825 10.515 1.00 28.40 87 MET A O 1
ATOM 1361 N N . PRO A 1 88 ? 13.482 14.257 12.731 1.00 27.60 88 PRO A N 1
ATOM 1362 C CA . PRO A 1 88 ? 13.781 15.096 13.893 1.00 27.66 88 PRO A CA 1
ATOM 1363 C C . PRO A 1 88 ? 15.132 14.846 14.563 1.00 27.55 88 PRO A C 1
ATOM 1364 O O . PRO A 1 88 ? 15.523 15.657 15.404 1.00 28.56 88 PRO A O 1
ATOM 1375 N N . GLU A 1 89 ? 15.823 13.763 14.197 1.00 27.96 89 GLU A N 1
ATOM 1376 C CA . GLU A 1 89 ? 17.099 13.452 14.839 1.00 27.01 89 GLU A CA 1
ATOM 1377 C C . GLU A 1 89 ? 18.122 14.569 14.645 1.00 27.80 89 GLU A C 1
ATOM 1378 O O . GLU A 1 89 ? 18.949 14.827 15.538 1.00 28.91 89 GLU A O 1
ATOM 1390 N N . GLY A 1 90 ? 18.093 15.233 13.498 1.00 24.06 90 GLY A N 1
ATOM 1391 C CA . GLY A 1 90 ? 18.863 16.440 13.289 1.00 25.69 90 GLY A CA 1
ATOM 1392 C C . GLY A 1 90 ? 20.162 16.200 12.550 1.00 21.01 90 GLY A C 1
ATOM 1393 O O . GLY A 1 90 ? 20.437 15.120 12.016 1.00 25.42 90 GLY A O 1
ATOM 1397 N N . TYR A 1 91 ? 20.959 17.265 12.494 1.00 22.38 91 TYR A N 1
ATOM 1398 C CA . TYR A 1 91 ? 22.249 17.223 11.826 1.00 21.40 91 TYR A CA 1
ATOM 1399 C C . TYR A 1 91 ? 23.274 18.055 12.584 1.00 23.50 91 TYR A C 1
ATOM 1400 O O . TYR A 1 91 ? 22.942 18.953 13.368 1.00 21.56 91 TYR A O 1
ATOM 1418 N N . VAL A 1 92 ? 24.525 17.709 12.360 1.00 20.36 92 VAL A N 1
ATOM 1419 C CA . VAL A 1 92 ? 25.662 18.500 12.800 1.00 21.10 92 VAL A CA 1
ATOM 1420 C C . VAL A 1 92 ? 26.024 19.455 11.677 1.00 24.08 92 VAL A C 1
ATOM 1421 O O . VAL A 1 92 ? 26.113 19.047 10.516 1.00 26.30 92 VAL A O 1
ATOM 1434 N N . GLN A 1 93 ? 26.197 20.722 12.006 1.00 19.22 93 GLN A N 1
ATOM 1435 C CA . GLN A 1 93 ? 26.650 21.737 11.062 1.00 17.63 93 GLN A CA 1
ATOM 1436 C C . GLN A 1 93 ? 27.983 22.270 11.574 1.00 19.90 93 GLN A C 1
ATOM 1437 O O . GLN A 1 93 ? 28.044 22.860 12.657 1.00 20.46 93 GLN A O 1
ATOM 1451 N N . GLU A 1 94 ? 29.031 22.129 10.775 1.00 18.52 94 GLU A N 1
ATOM 1452 C CA . GLU A 1 94 ? 30.370 22.546 11.147 1.00 18.43 94 GLU A CA 1
ATOM 1453 C C . GLU A 1 94 ? 30.875 23.528 10.116 1.00 16.44 94 GLU A C 1
ATOM 1454 O O . GLU A 1 94 ? 30.633 23.335 8.916 1.00 18.92 94 GLU A O 1
ATOM 1466 N N . ARG A 1 95 ? 31.546 24.577 10.571 1.00 16.33 95 ARG A N 1
ATOM 1467 C CA . ARG A 1 95 ? 32.109 25.578 9.688 1.00 16.70 95 ARG A CA 1
ATOM 1468 C C . ARG A 1 95 ? 33.504 26.020 10.114 1.00 18.53 95 ARG A C 1
ATOM 1469 O O . ARG A 1 95 ? 33.854 26.034 11.305 1.00 17.38 95 ARG A O 1
ATOM 1490 N N . THR A 1 96 ? 34.289 26.427 9.124 1.00 15.36 96 THR A N 1
ATOM 1491 C CA . THR A 1 96 ? 35.418 27.327 9.285 1.00 14.38 96 THR A CA 1
ATOM 1492 C C . THR A 1 96 ? 35.042 28.611 8.554 1.00 16.05 96 THR A C 1
ATOM 1493 O O . THR A 1 96 ? 34.556 28.549 7.399 1.00 17.34 96 THR A O 1
ATOM 1504 N N . ILE A 1 97 ? 35.203 29.757 9.223 1.00 15.68 97 ILE A N 1
ATOM 1505 C CA . ILE A 1 97 ? 34.890 31.072 8.668 1.00 13.56 97 ILE A CA 1
ATOM 1506 C C . ILE A 1 97 ? 36.163 31.893 8.666 1.00 14.97 97 ILE A C 1
ATOM 1507 O O . ILE A 1 97 ? 36.679 32.250 9.736 1.00 15.67 97 ILE A O 1
ATOM 1523 N N . PHE A 1 98 ? 36.686 32.214 7.487 1.00 15.98 98 PHE A N 1
ATOM 1524 C CA . PHE A 1 98 ? 37.902 33.000 7.377 1.00 14.32 98 PHE A CA 1
ATOM 1525 C C . PHE A 1 98 ? 37.565 34.457 7.141 1.00 16.41 98 PHE A C 1
ATOM 1526 O O . PHE A 1 98 ? 37.017 34.804 6.096 1.00 17.34 98 PHE A O 1
ATOM 1543 N N . PHE A 1 99 ? 37.891 35.325 8.097 1.00 15.57 99 PHE A N 1
ATOM 1544 C CA . PHE A 1 99 ? 37.767 36.763 7.901 1.00 17.23 99 PHE A CA 1
ATOM 1545 C C . PHE A 1 99 ? 39.018 37.257 7.187 1.00 18.76 99 PHE A C 1
ATOM 1546 O O . PHE A 1 99 ? 40.134 37.100 7.690 1.00 18.84 99 PHE A O 1
ATOM 1563 N N . LYS A 1 100 ? 38.835 37.818 5.996 1.00 17.84 100 LYS A N 1
ATOM 1564 C CA . LYS A 1 100 ? 39.976 38.228 5.188 1.00 19.42 100 LYS A CA 1
ATOM 1565 C C . LYS A 1 100 ? 40.848 39.213 5.963 1.00 20.25 100 LYS A C 1
ATOM 1566 O O . LYS A 1 100 ? 40.348 40.172 6.564 1.00 19.75 100 LYS A O 1
ATOM 1585 N N . ASP A 1 101 ? 42.147 38.939 5.959 1.00 21.28 101 ASP A N 1
ATOM 1586 C CA . ASP A 1 101 ? 43.162 39.757 6.614 1.00 22.41 101 ASP A CA 1
ATOM 1587 C C . ASP A 1 101 ? 42.962 39.812 8.118 1.00 27.22 101 ASP A C 1
ATOM 1588 O O . ASP A 1 101 ? 43.428 40.751 8.780 1.00 25.16 101 ASP A O 1
ATOM 1597 N N . ASP A 1 102 ? 42.286 38.814 8.670 1.00 20.32 102 ASP A N 1
ATOM 1598 C CA . ASP A 1 102 ? 42.015 38.772 10.113 1.00 18.58 102 ASP A CA 1
ATOM 1599 C C . ASP A 1 102 ? 41.928 37.303 10.529 1.00 18.22 102 ASP A C 1
ATOM 1600 O O . ASP A 1 102 ? 42.402 36.408 9.822 1.00 20.78 102 ASP A O 1
ATOM 1609 N N . GLY A 1 103 ? 41.3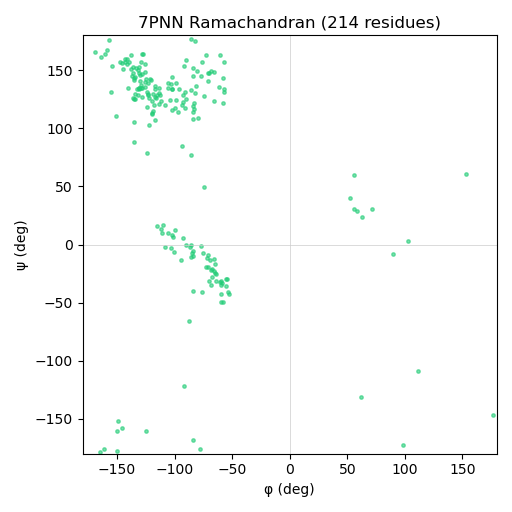07 37.043 11.677 1.00 19.35 103 GLY A N 1
ATOM 1610 C CA . GLY A 1 103 ? 41.278 35.703 12.205 1.00 19.82 103 GLY A CA 1
ATOM 1611 C C . GLY A 1 103 ? 40.174 34.854 11.613 1.00 19.19 103 GLY A C 1
ATOM 1612 O O . GLY A 1 103 ? 39.528 35.217 10.627 1.00 17.49 103 GLY A O 1
ATOM 1616 N N . ASN A 1 104 ? 39.945 33.701 12.240 1.00 17.77 104 ASN A N 1
ATOM 1617 C CA . ASN A 1 104 ? 38.932 32.776 11.785 1.00 17.08 104 ASN A CA 1
ATOM 1618 C C . ASN A 1 104 ? 38.075 32.285 12.944 1.00 16.42 104 ASN A C 1
ATOM 1619 O O . ASN A 1 104 ? 38.527 32.246 14.101 1.00 17.27 104 ASN A O 1
ATOM 1630 N N . TYR A 1 105 ? 36.836 31.938 12.634 1.00 17.13 105 TYR A N 1
ATOM 1631 C CA . TYR A 1 105 ? 35.961 31.202 13.527 1.00 14.94 105 TYR A CA 1
ATOM 1632 C C . TYR A 1 105 ? 35.896 29.747 13.101 1.00 15.83 105 TYR A C 1
ATOM 1633 O O . TYR A 1 105 ? 35.861 29.433 11.904 1.00 17.41 105 TYR A O 1
ATOM 1651 N N . LYS A 1 106 ? 35.811 28.847 14.065 1.00 16.11 106 LYS A N 1
ATOM 1652 C CA . LYS A 1 106 ? 35.491 27.444 13.844 1.00 16.18 106 LYS A CA 1
ATOM 1653 C C . LYS A 1 106 ? 34.265 27.162 14.685 1.00 17.07 106 LYS A C 1
ATOM 1654 O O . LYS A 1 106 ? 34.242 27.513 15.878 1.00 16.75 106 LYS A O 1
ATOM 1673 N N . THR A 1 107 ? 33.242 26.578 14.083 1.00 16.00 107 THR A N 1
ATOM 1674 C CA . THR A 1 107 ? 31.972 26.344 14.762 1.00 16.86 107 THR A CA 1
ATOM 1675 C C . THR A 1 107 ? 31.529 24.901 14.590 1.00 17.74 107 THR A C 1
ATOM 1676 O O . THR A 1 107 ? 31.788 24.262 13.564 1.00 18.24 107 THR A O 1
ATOM 1687 N N . ARG A 1 108 ? 30.872 24.377 15.621 1.00 17.79 108 ARG A N 1
ATOM 1688 C CA . ARG A 1 108 ? 30.215 23.087 15.565 1.00 17.50 108 ARG A CA 1
ATOM 1689 C C . ARG A 1 108 ? 28.858 23.263 16.217 1.00 20.76 108 ARG A C 1
ATOM 1690 O O . ARG A 1 108 ? 28.772 23.743 17.358 1.00 21.47 108 ARG A O 1
ATOM 1711 N N . ALA A 1 109 ? 27.805 22.905 15.494 1.00 18.50 109 ALA A N 1
ATOM 1712 C CA . ALA A 1 109 ? 26.446 23.044 15.975 1.00 17.61 109 ALA A CA 1
ATOM 1713 C C . ALA A 1 109 ? 25.692 21.749 15.771 1.00 20.77 109 ALA A C 1
ATOM 1714 O O . ALA A 1 109 ? 25.940 21.010 14.816 1.00 20.76 109 ALA A O 1
ATOM 1721 N N . GLU A 1 110 ? 24.761 21.479 16.677 1.00 20.17 110 GLU A N 1
ATOM 1722 C CA . GLU A 1 110 ? 23.755 20.443 16.472 1.00 20.67 110 GLU A CA 1
ATOM 1723 C C . GLU A 1 110 ? 22.392 21.106 16.349 1.00 21.69 110 GLU A C 1
ATOM 1724 O O . GLU A 1 110 ? 22.026 21.949 17.170 1.00 22.49 110 GLU A O 1
ATOM 1736 N N . VAL A 1 111 ? 21.671 20.762 15.291 1.00 20.18 111 VAL A N 1
ATOM 1737 C CA . VAL A 1 111 ? 20.360 21.313 14.980 1.00 21.94 111 VAL A CA 1
ATOM 1738 C C . VAL A 1 111 ? 19.416 20.123 14.989 1.00 22.36 111 VAL A C 1
ATOM 1739 O O . VAL A 1 111 ? 19.572 19.194 14.185 1.00 24.12 111 VAL A O 1
ATOM 1752 N N . LYS A 1 112 ? 18.476 20.104 15.937 1.00 23.96 112 LYS A N 1
ATOM 1753 C CA . LYS A 1 112 ? 17.614 18.938 16.103 1.00 25.54 112 LYS A CA 1
ATOM 1754 C C . LYS A 1 112 ? 16.371 19.356 16.869 1.00 26.45 112 LYS A C 1
ATOM 1755 O O . LYS A 1 112 ? 16.345 20.409 17.509 1.00 24.56 112 LYS A O 1
ATOM 1774 N N . PHE A 1 113 ? 15.348 18.509 16.816 1.00 26.70 113 PHE A N 1
ATOM 1775 C CA . PHE A 1 113 ? 14.165 18.740 17.640 1.00 26.04 113 PHE A CA 1
ATOM 1776 C C . PHE A 1 113 ? 14.400 18.239 19.058 1.00 31.28 113 PHE A C 1
ATOM 1777 O O . PHE A 1 113 ? 14.985 17.174 19.271 1.00 30.58 113 PHE A O 1
ATOM 17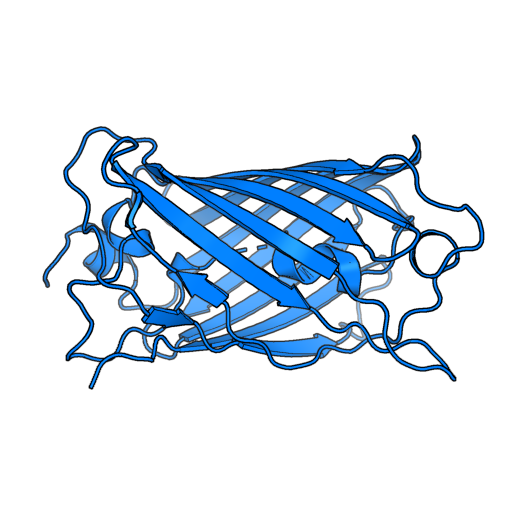94 N N . GLU A 1 114 ? 13.976 19.043 20.024 1.00 29.03 114 GLU A N 1
ATOM 1795 C CA . GLU A 1 114 ? 13.898 18.651 21.432 1.00 28.94 114 GLU A CA 1
ATOM 1796 C C . GLU A 1 114 ? 12.427 18.881 21.765 1.00 34.26 114 GLU A C 1
ATOM 1797 O O . GLU A 1 114 ? 11.985 20.029 21.904 1.00 34.48 114 GLU A O 1
ATOM 1809 N N . GLY A 1 115 ? 11.659 17.794 21.818 1.00 36.19 115 GLY A N 1
ATOM 1810 C CA . GLY A 1 115 ? 10.212 17.933 21.815 1.00 37.00 115 GLY A CA 1
ATOM 1811 C C . GLY A 1 115 ? 9.738 18.596 20.539 1.00 40.25 115 GLY A C 1
ATOM 1812 O O . GLY A 1 115 ? 10.118 18.207 19.429 1.00 39.78 115 GLY A O 1
ATOM 1816 N N . ASP A 1 116 ? 8.894 19.613 20.688 1.00 38.61 116 ASP A N 1
ATOM 1817 C CA . ASP A 1 116 ? 8.339 20.347 19.564 1.00 38.89 116 ASP A CA 1
ATOM 1818 C C . ASP A 1 116 ? 9.190 21.539 19.144 1.00 30.94 116 AS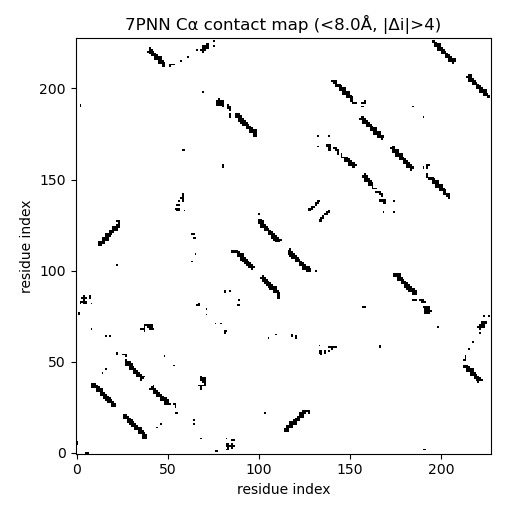P A C 1
ATOM 1819 O O . ASP A 1 116 ? 8.819 22.242 18.194 1.00 33.97 116 ASP A O 1
ATOM 1828 N N . THR A 1 117 ? 10.306 21.787 19.820 1.00 30.42 117 THR A N 1
ATOM 1829 C CA . THR A 1 117 ? 11.144 22.950 19.546 1.00 28.59 117 THR A CA 1
ATOM 1830 C C . THR A 1 117 ? 12.370 22.542 18.735 1.00 27.23 117 THR A C 1
ATOM 1831 O O . THR A 1 117 ? 13.000 21.522 19.023 1.00 27.46 117 THR A O 1
ATOM 1842 N N . LEU A 1 118 ? 12.674 23.316 17.686 1.00 24.56 118 LEU A N 1
ATOM 1843 C CA . LEU A 1 118 ? 13.900 23.145 16.914 1.00 23.59 118 LEU A CA 1
ATOM 1844 C C . LEU A 1 118 ? 15.011 23.889 17.646 1.00 23.85 118 LEU A C 1
ATOM 1845 O O . LEU A 1 118 ? 14.883 25.085 17.925 1.00 24.22 118 LEU A O 1
ATOM 1861 N N . VAL A 1 119 ? 16.076 23.177 18.013 1.00 23.56 119 VAL A N 1
ATOM 1862 C CA . VAL A 1 119 ? 17.154 23.728 18.830 1.00 23.04 119 VAL A CA 1
ATOM 1863 C C . VAL A 1 119 ? 18.463 23.717 18.048 1.00 25.81 119 VAL A C 1
ATOM 1864 O O . VAL A 1 119 ? 18.833 22.694 17.464 1.00 26.86 119 VAL A O 1
ATOM 1877 N N . ASN A 1 120 ? 19.183 24.838 18.098 1.00 21.39 120 ASN A N 1
ATOM 1878 C CA . ASN A 1 120 ? 20.503 25.018 17.497 1.00 19.60 120 ASN A CA 1
ATOM 1879 C C . ASN A 1 120 ? 21.485 25.290 18.634 1.00 21.22 120 ASN A C 1
ATOM 1880 O O . ASN A 1 120 ? 21.470 26.372 19.229 1.00 21.98 120 ASN A O 1
ATOM 1891 N N . ARG A 1 121 ? 22.327 24.309 18.943 1.00 19.20 121 ARG A N 1
ATOM 1892 C CA . ARG A 1 121 ? 23.292 24.401 20.044 1.00 20.05 121 ARG A CA 1
ATOM 1893 C C . ARG A 1 121 ? 24.687 24.445 19.439 1.00 19.45 121 ARG A C 1
ATOM 1894 O O . ARG A 1 121 ? 25.066 23.523 18.706 1.00 21.89 121 ARG A O 1
ATOM 1915 N N . ILE A 1 122 ? 25.453 25.496 19.756 1.00 18.16 122 ILE A N 1
ATOM 1916 C CA . ILE A 1 122 ? 26.673 25.825 19.038 1.00 17.86 122 ILE A CA 1
ATOM 1917 C C . ILE A 1 122 ? 27.843 26.052 19.980 1.00 18.99 122 ILE A C 1
ATOM 1918 O O . ILE A 1 122 ? 27.691 26.708 21.016 1.00 19.40 122 ILE A O 1
ATOM 1934 N N . GLU A 1 123 ? 29.026 25.568 19.587 1.00 17.76 123 GLU A N 1
ATOM 1935 C CA . GLU A 1 123 ? 30.301 25.986 20.161 1.00 18.62 123 GLU A CA 1
ATOM 1936 C C . GLU A 1 123 ? 31.103 26.718 19.092 1.00 18.88 123 GLU A C 1
ATOM 1937 O O . GLU A 1 123 ? 31.202 26.242 17.956 1.00 19.62 123 GLU A O 1
ATOM 1949 N N . LEU A 1 124 ? 31.686 27.847 19.455 1.00 17.37 124 LEU A N 1
ATOM 1950 C CA . LEU A 1 124 ? 32.448 28.666 18.522 1.00 17.13 124 LEU A CA 1
ATOM 1951 C C . LEU A 1 124 ? 33.790 29.014 19.143 1.00 17.88 124 LEU A C 1
ATOM 1952 O O . LEU A 1 124 ? 33.853 29.428 20.309 1.00 17.64 124 LEU A O 1
ATOM 1968 N N . LYS A 1 125 ? 34.861 28.867 18.378 1.00 17.06 125 LYS A N 1
ATOM 1969 C CA . LYS A 1 125 ? 36.188 29.269 18.802 1.00 17.55 125 LYS A CA 1
ATOM 1970 C C . LYS A 1 125 ? 36.779 30.157 17.716 1.00 18.31 125 LYS A C 1
ATOM 1971 O O . LYS A 1 125 ? 36.797 29.776 16.533 1.00 19.30 125 LYS A O 1
ATOM 1990 N N . GLY A 1 126 ? 37.234 31.332 18.101 1.00 17.69 126 GLY A N 1
ATOM 1991 C CA . GLY A 1 126 ? 37.910 32.252 17.190 1.00 17.04 126 GLY A CA 1
ATOM 1992 C C . GLY A 1 126 ? 39.354 32.458 17.612 1.00 17.41 126 GLY A C 1
ATOM 1993 O O . GLY A 1 126 ? 39.652 32.553 18.806 1.00 19.43 126 GLY A O 1
ATOM 1997 N N A ILE A 1 127 ? 40.244 32.553 16.632 0.75 18.57 127 ILE A N 1
ATOM 1998 N N B ILE A 1 127 ? 40.260 32.496 16.633 0.25 18.71 127 ILE A N 1
ATOM 1999 C CA A ILE A 1 127 ? 41.662 32.729 16.902 0.75 20.02 127 ILE A CA 1
ATOM 2000 C CA B ILE A 1 127 ? 41.678 32.701 16.905 0.25 20.22 127 ILE A CA 1
ATOM 2001 C C A ILE A 1 127 ? 42.271 33.628 15.839 0.75 20.21 127 ILE A C 1
ATOM 2002 C C B ILE A 1 127 ? 42.266 33.624 15.844 0.25 20.32 127 ILE A C 1
ATOM 2003 O O A ILE A 1 127 ? 41.734 33.773 14.736 0.75 19.18 127 ILE A O 1
ATOM 2004 O O B ILE A 1 127 ? 41.711 33.795 14.755 0.25 19.28 127 ILE A O 1
ATOM 2035 N N . ASP A 1 128 ? 43.410 34.218 16.181 1.00 21.68 128 ASP A N 1
ATOM 2036 C CA . ASP A 1 128 ? 44.248 34.981 15.267 1.00 23.52 128 ASP A CA 1
ATOM 2037 C C . ASP A 1 128 ? 43.644 36.315 14.858 1.00 23.52 128 ASP A C 1
ATOM 2038 O O . ASP A 1 128 ? 44.028 36.881 13.832 1.00 24.74 128 ASP A O 1
ATOM 2048 N N . PHE A 1 129 ? 42.739 36.859 15.660 1.00 22.57 129 PHE A N 1
ATOM 2049 C CA . PHE A 1 129 ? 42.161 38.154 15.356 1.00 20.10 129 PHE A CA 1
ATOM 2050 C C . PHE A 1 129 ? 43.081 39.289 15.777 1.00 21.59 129 PHE A C 1
ATOM 2051 O O . PHE A 1 129 ? 43.868 39.175 16.719 1.00 22.77 129 PHE A O 1
ATOM 2068 N N . LYS A 1 130 ? 42.998 40.387 15.034 1.00 24.43 130 LYS A N 1
ATOM 2069 C CA . LYS A 1 130 ? 43.710 41.605 15.372 1.00 24.84 130 LYS A CA 1
ATOM 2070 C C . LYS A 1 130 ? 42.876 42.406 16.351 1.00 26.30 130 LYS A C 1
ATOM 2071 O O . LYS A 1 130 ? 41.676 42.569 16.161 1.00 26.07 130 LYS A O 1
ATOM 2090 N N . GLU A 1 131 ? 43.505 42.883 17.429 1.00 30.04 131 GLU A N 1
ATOM 2091 C CA . GLU A 1 131 ? 42.717 43.586 18.434 1.00 34.48 131 GLU A CA 1
ATOM 2092 C C . GLU A 1 131 ? 42.125 44.880 17.903 1.00 30.86 131 GLU A C 1
ATOM 2093 O O . GLU A 1 131 ? 41.089 45.323 18.414 1.00 35.16 131 GLU A O 1
ATOM 2105 N N . ASP A 1 132 ? 42.733 45.461 16.877 1.00 30.51 132 ASP A N 1
ATOM 2106 C CA . ASP A 1 132 ? 42.246 46.685 16.259 1.00 37.62 132 ASP A CA 1
ATOM 2107 C C . ASP A 1 132 ? 41.685 46.437 14.866 1.00 36.70 132 ASP A C 1
ATOM 2108 O O . ASP A 1 132 ? 41.557 47.376 14.073 1.00 36.33 132 ASP A O 1
ATOM 2117 N N . GLY A 1 133 ? 41.383 45.180 14.539 1.00 31.99 133 GLY A N 1
ATOM 2118 C CA . GLY A 1 133 ? 40.762 44.852 13.277 1.00 27.85 133 GLY A CA 1
ATOM 2119 C C . GLY A 1 133 ? 39.281 45.152 13.286 1.00 26.12 133 GLY A C 1
ATOM 2120 O O . GLY A 1 133 ? 38.721 45.677 14.241 1.00 24.22 133 GLY A O 1
ATOM 2124 N N . ASN A 1 134 ? 38.628 44.805 12.187 1.00 23.51 134 ASN A N 1
ATOM 2125 C CA . ASN A 1 134 ? 37.224 45.160 12.042 1.00 21.99 134 ASN A CA 1
ATOM 2126 C C . ASN A 1 134 ? 36.319 44.401 12.994 1.00 21.38 134 ASN A C 1
ATOM 2127 O O . ASN A 1 134 ? 35.201 44.862 13.252 1.00 20.12 134 ASN A O 1
ATOM 2138 N N . ILE A 1 135 ? 36.768 43.246 13.495 1.00 20.04 135 ILE A N 1
ATOM 2139 C CA . ILE A 1 135 ? 35.959 42.390 14.358 1.00 18.46 135 ILE A CA 1
ATOM 2140 C C . ILE A 1 135 ? 36.137 42.825 15.807 1.00 20.70 135 ILE A C 1
ATOM 2141 O O . ILE A 1 135 ? 35.204 43.365 16.406 1.00 20.49 135 ILE A O 1
ATOM 2157 N N . LEU A 1 136 ? 37.339 42.667 16.359 1.00 20.23 136 LEU A N 1
ATOM 2158 C CA . LEU A 1 136 ? 37.542 43.026 17.764 1.00 21.38 136 LEU A CA 1
ATOM 2159 C C . LEU A 1 136 ? 37.520 44.532 17.967 1.00 24.41 136 LEU A C 1
ATOM 2160 O O . LEU A 1 136 ? 37.284 44.995 19.087 1.00 25.26 136 LEU A O 1
ATOM 2176 N N . GLY A 1 137 ? 37.728 45.311 16.921 1.00 23.54 137 GLY A N 1
ATOM 2177 C CA . GLY A 1 137 ? 37.591 46.742 16.995 1.00 27.67 137 GLY A CA 1
ATOM 2178 C C . GLY A 1 137 ? 36.191 47.259 16.754 1.00 23.58 137 GLY A C 1
ATOM 2179 O O . GLY A 1 137 ? 35.989 48.478 16.775 1.00 25.41 137 GLY A O 1
ATOM 2183 N N . HIS A 1 138 ? 35.229 46.378 16.452 1.00 22.57 138 HIS A N 1
ATOM 2184 C CA . HIS A 1 138 ? 33.828 46.754 16.322 1.00 20.45 138 HIS A CA 1
ATOM 2185 C C . HIS A 1 138 ? 33.652 47.863 15.288 1.00 21.51 138 HIS A C 1
ATOM 2186 O O . HIS A 1 138 ? 33.144 48.955 15.571 1.00 24.02 138 HIS A O 1
ATOM 2200 N N . LYS A 1 139 ? 34.069 47.556 14.056 1.00 22.02 139 LYS A N 1
ATOM 2201 C CA . LYS A 1 139 ? 34.046 48.539 12.982 1.00 22.99 139 LYS A CA 1
ATOM 2202 C C . LYS A 1 139 ? 33.026 48.191 11.924 1.00 22.62 139 LYS A C 1
ATOM 2203 O O . LYS A 1 139 ? 33.061 48.783 10.842 1.00 23.72 139 LYS A O 1
ATOM 2222 N N . LEU A 1 140 ? 32.133 47.248 12.213 1.00 18.43 140 LEU A N 1
ATOM 2223 C CA . LEU A 1 140 ? 31.149 46.777 11.251 1.00 17.54 140 LEU A CA 1
ATOM 2224 C C . LEU A 1 140 ? 29.795 47.438 11.452 1.00 20.61 140 LEU A C 1
ATOM 2225 O O . LEU A 1 140 ? 29.328 47.607 12.586 1.00 21.84 140 LEU A O 1
ATOM 2241 N N . GLU A 1 141 ? 29.152 47.795 10.342 1.00 18.86 141 GLU A N 1
ATOM 2242 C CA . GLU A 1 141 ? 27.817 48.348 10.387 1.00 18.83 141 GLU A CA 1
ATOM 2243 C C . GLU A 1 141 ? 26.824 47.307 10.901 1.00 17.75 141 GLU A C 1
ATOM 2244 O O . GLU A 1 141 ? 26.972 46.101 10.681 1.00 18.31 141 GLU A O 1
ATOM 2256 N N . TYR A 1 142 ? 25.787 47.795 11.597 1.00 19.39 142 TYR A N 1
ATOM 2257 C CA . TYR A 1 142 ? 24.734 46.916 12.103 1.00 20.15 142 TYR A CA 1
ATOM 2258 C C . TYR A 1 142 ? 23.683 46.716 11.016 1.00 19.51 142 TYR A C 1
ATOM 2259 O O . TYR A 1 142 ? 22.581 47.274 11.036 1.00 21.46 142 TYR A O 1
ATOM 2277 N N . ASN A 1 143 ? 24.035 45.869 10.062 1.00 19.35 143 ASN A N 1
ATOM 2278 C CA . ASN A 1 143 ? 23.128 45.562 8.953 1.00 17.61 143 ASN A CA 1
ATOM 2279 C C . ASN A 1 143 ? 23.669 44.299 8.272 1.00 18.23 143 ASN A C 1
ATOM 2280 O O . ASN A 1 143 ? 24.676 43.721 8.695 1.00 18.78 143 ASN A O 1
ATOM 2291 N N . TYR A 1 144 ? 22.995 43.868 7.212 1.00 16.78 144 TYR A N 1
ATOM 2292 C CA . TYR A 1 144 ? 23.342 42.581 6.614 1.00 16.81 144 TYR A CA 1
ATOM 2293 C C . TYR A 1 144 ? 22.937 42.540 5.140 1.00 17.43 144 TYR A C 1
ATOM 2294 O O . TYR A 1 144 ? 21.791 42.848 4.803 1.00 18.93 144 TYR A O 1
ATOM 2312 N N . ASN A 1 145 ? 23.876 42.116 4.294 1.00 15.76 145 ASN A N 1
ATOM 2313 C CA . ASN A 1 145 ? 23.660 42.006 2.865 1.00 15.64 145 ASN A CA 1
ATOM 2314 C C . ASN A 1 145 ? 23.024 40.663 2.532 1.00 16.27 145 ASN A C 1
ATOM 2315 O O . ASN A 1 145 ? 22.807 39.817 3.395 1.00 17.89 145 ASN A O 1
ATOM 2326 N N . SER A 1 146 ? 22.709 40.454 1.262 1.00 17.07 146 SER A N 1
ATOM 2327 C CA . SER A 1 146 ? 22.064 39.245 0.773 1.00 16.75 146 SER A CA 1
ATOM 2328 C C . SER A 1 146 ? 23.107 38.371 0.097 1.00 16.43 146 SER A C 1
ATOM 2329 O O . SER A 1 146 ? 24.004 38.875 -0.594 1.00 18.76 146 SER A O 1
ATOM 2337 N N . HIS A 1 147 ? 23.026 37.060 0.349 1.00 14.84 147 HIS A N 1
ATOM 2338 C CA . HIS A 1 147 ? 24.028 36.131 -0.151 1.00 15.87 147 HIS A CA 1
ATOM 2339 C C . HIS A 1 147 ? 23.401 34.808 -0.567 1.00 17.49 147 HIS A C 1
ATOM 2340 O O . HIS A 1 147 ? 22.315 34.436 -0.110 1.00 18.66 147 HIS A O 1
ATOM 2354 N N . ASN A 1 148 ? 24.125 34.073 -1.410 1.00 17.03 148 ASN A N 1
ATOM 2355 C CA . ASN A 1 148 ? 23.770 32.710 -1.788 1.00 16.00 148 ASN A CA 1
ATOM 2356 C C . ASN A 1 148 ? 24.703 31.709 -1.102 1.00 17.72 148 ASN A C 1
ATOM 2357 O O . ASN A 1 148 ? 25.926 31.885 -1.114 1.00 17.88 148 ASN A O 1
ATOM 2368 N N . VAL A 1 149 ? 24.120 30.645 -0.557 1.00 17.82 149 VAL A N 1
ATOM 2369 C CA . VAL A 1 149 ? 24.836 29.538 0.063 1.00 15.63 149 VAL A CA 1
ATOM 2370 C C . VAL A 1 149 ? 24.835 28.384 -0.939 1.00 15.90 149 VAL A C 1
ATOM 2371 O O . VAL A 1 149 ? 23.785 27.820 -1.249 1.00 17.75 149 VAL A O 1
ATOM 2384 N N . TYR A 1 150 ? 26.003 27.993 -1.427 1.00 16.76 150 TYR A N 1
ATOM 2385 C CA . TYR A 1 150 ? 26.101 27.003 -2.499 1.00 16.27 150 TYR A CA 1
ATOM 2386 C C . TYR A 1 150 ? 26.291 25.614 -1.911 1.00 17.92 150 TYR A C 1
ATOM 2387 O O . TYR A 1 150 ? 27.287 25.360 -1.225 1.00 18.52 150 TYR A O 1
ATOM 2405 N N . ILE A 1 151 ? 25.358 24.712 -2.209 1.00 17.31 151 ILE A N 1
ATOM 2406 C CA . ILE A 1 151 ? 25.278 23.392 -1.591 1.00 16.88 151 ILE A CA 1
ATOM 2407 C C . ILE A 1 151 ? 25.620 22.315 -2.607 1.00 18.75 151 ILE A C 1
ATOM 2408 O O . ILE A 1 151 ? 25.219 22.393 -3.786 1.00 19.87 151 ILE A O 1
ATOM 2424 N N A THR A 1 152 ? 26.369 21.311 -2.163 0.59 19.12 152 THR A N 1
ATOM 2425 N N B THR A 1 152 ? 26.368 21.305 -2.153 0.41 19.22 152 THR A N 1
ATOM 2426 C CA A THR A 1 152 ? 26.642 20.112 -2.943 0.59 19.32 152 THR A CA 1
ATOM 2427 C CA B THR A 1 152 ? 26.699 20.119 -2.932 0.41 19.36 152 THR A CA 1
ATOM 2428 C C A THR A 1 152 ? 26.513 18.910 -2.022 0.59 21.88 152 THR A C 1
ATOM 2429 C C B THR A 1 152 ? 26.598 18.894 -2.030 0.41 21.91 152 THR A C 1
ATOM 2430 O O A THR A 1 152 ? 26.662 19.020 -0.802 0.59 20.79 152 THR A O 1
ATOM 2431 O O B THR A 1 152 ? 26.873 18.974 -0.831 0.41 20.73 152 THR A O 1
ATOM 2452 N N . ALA A 1 153 ? 26.223 17.755 -2.605 1.00 20.90 153 ALA A N 1
ATOM 2453 C CA . ALA A 1 153 ? 26.145 16.541 -1.812 1.00 21.36 153 ALA A CA 1
ATOM 2454 C C . ALA A 1 153 ? 27.542 16.058 -1.439 1.00 23.62 153 ALA A C 1
ATOM 2455 O O . ALA A 1 153 ? 28.498 16.205 -2.203 1.00 28.50 153 ALA A O 1
ATOM 2463 N N . ASP A 1 154 ? 27.635 15.433 -0.259 1.00 23.43 154 ASP A N 1
ATOM 2464 C CA . ASP A 1 154 ? 28.816 14.711 0.227 1.00 26.92 154 ASP A CA 1
ATOM 2465 C C . ASP A 1 154 ? 28.366 13.289 0.559 1.00 35.06 154 ASP A C 1
ATOM 2466 O O . ASP A 1 154 ? 28.155 12.929 1.726 1.00 34.87 154 ASP A O 1
ATOM 2475 N N . LYS A 1 155 ? 28.232 12.467 -0.484 1.00 32.65 155 LYS A N 1
ATOM 2476 C CA . LYS A 1 155 ? 27.690 11.118 -0.305 1.00 36.46 155 LYS A CA 1
ATOM 2477 C C . LYS A 1 155 ? 28.511 10.284 0.674 1.00 45.04 155 LYS A C 1
ATOM 2478 O O . LYS A 1 155 ? 27.943 9.451 1.396 1.00 39.42 155 LYS A O 1
ATOM 2497 N N . GLN A 1 156 ? 29.834 10.486 0.720 1.00 36.48 156 GLN A N 1
ATOM 2498 C CA . GLN A 1 156 ? 30.671 9.682 1.610 1.00 41.73 156 GLN A CA 1
ATOM 2499 C C . GLN A 1 156 ? 30.273 9.849 3.070 1.00 41.75 156 GLN A C 1
ATOM 2500 O O . GLN A 1 156 ? 30.418 8.912 3.867 1.00 43.96 156 GLN A O 1
ATOM 2514 N N . LYS A 1 157 ? 29.788 11.027 3.445 1.00 37.93 157 LYS A N 1
ATOM 2515 C CA . LYS A 1 157 ? 29.358 11.296 4.808 1.00 36.90 157 LYS A CA 1
ATOM 2516 C C . LYS A 1 157 ? 27.837 11.262 4.947 1.00 40.40 157 LYS A C 1
ATOM 2517 O O . LYS A 1 157 ? 27.313 11.639 5.999 1.00 38.17 157 LYS A O 1
ATOM 2536 N N . ASN A 1 158 ? 27.115 10.842 3.907 1.00 31.90 158 ASN A N 1
ATOM 2537 C CA . ASN A 1 158 ? 25.657 10.890 3.920 1.00 30.30 158 ASN A CA 1
ATOM 2538 C C . ASN A 1 158 ? 25.146 12.286 4.293 1.00 26.57 158 ASN A C 1
ATOM 2539 O O . ASN A 1 158 ? 24.135 12.437 4.988 1.00 31.68 158 ASN A O 1
ATOM 2550 N N . GLY A 1 159 ? 25.809 13.315 3.778 1.00 24.22 159 GLY A N 1
ATOM 2551 C CA . GLY A 1 159 ? 25.469 14.690 4.097 1.00 23.15 159 GLY A CA 1
ATOM 2552 C C . GLY A 1 159 ? 25.764 15.639 2.959 1.00 22.86 159 GLY A C 1
ATOM 2553 O O . GLY A 1 159 ? 25.706 15.258 1.784 1.00 23.78 159 GLY A O 1
ATOM 2557 N N . ILE A 1 160 ? 26.045 16.895 3.308 1.00 21.39 160 ILE A N 1
ATOM 2558 C CA . ILE A 1 160 ? 26.245 17.943 2.325 1.00 19.82 160 ILE A CA 1
ATOM 2559 C C . ILE A 1 160 ? 27.428 18.805 2.738 1.00 20.45 160 ILE A C 1
ATOM 2560 O O . ILE A 1 160 ? 27.859 18.815 3.895 1.00 20.48 160 ILE A O 1
ATOM 2576 N N . LYS A 1 161 ? 27.919 19.564 1.776 1.00 20.16 161 LYS A N 1
ATOM 2577 C CA . LYS A 1 161 ? 28.896 20.609 1.978 1.00 18.34 161 LYS A CA 1
ATOM 2578 C C . LYS A 1 161 ? 28.336 21.890 1.394 1.00 21.26 161 LYS A C 1
ATOM 2579 O O . LYS A 1 161 ? 27.471 21.867 0.513 1.00 20.52 161 LYS A O 1
ATOM 2598 N N . ALA A 1 162 ? 28.820 23.016 1.900 1.00 18.01 162 ALA A N 1
ATOM 2599 C CA . ALA A 1 162 ? 28.450 24.295 1.328 1.00 16.14 162 ALA A CA 1
ATOM 2600 C C . ALA A 1 162 ? 29.603 25.274 1.461 1.00 17.78 162 ALA A C 1
ATOM 2601 O O . ALA A 1 162 ? 30.491 25.123 2.309 1.00 17.36 162 ALA A O 1
ATOM 2608 N N . ASN A 1 163 ? 29.590 26.284 0.600 1.00 16.68 163 ASN A N 1
ATOM 2609 C CA . ASN A 1 163 ? 30.494 27.406 0.750 1.00 17.17 163 ASN A CA 1
ATOM 2610 C C . ASN A 1 163 ? 29.805 28.675 0.289 1.00 17.56 163 ASN A C 1
ATOM 2611 O O . ASN A 1 163 ? 28.866 28.657 -0.528 1.00 17.63 163 ASN A O 1
ATOM 2622 N N . PHE A 1 164 ? 30.291 29.792 0.812 1.00 16.06 164 PHE A N 1
ATOM 2623 C CA . PHE A 1 164 ? 29.757 31.096 0.468 1.00 14.47 164 PHE A CA 1
ATOM 2624 C C . PHE A 1 164 ? 30.697 32.166 1.010 1.00 17.00 164 PHE A C 1
ATOM 2625 O O . PHE A 1 164 ? 31.578 31.889 1.833 1.00 16.71 164 PHE A O 1
ATOM 2642 N N . LYS A 1 165 ? 30.510 33.385 0.528 1.00 14.87 165 LYS A N 1
ATOM 2643 C CA . LYS A 1 165 ? 31.290 34.547 0.924 1.00 14.85 165 LYS A CA 1
ATOM 2644 C C . LYS A 1 165 ? 30.335 35.625 1.423 1.00 15.47 165 LYS A C 1
ATOM 2645 O O . LYS A 1 165 ? 29.495 36.129 0.663 1.00 18.67 165 LYS A O 1
ATOM 2664 N N . ILE A 1 166 ? 30.479 36.010 2.700 1.00 14.47 166 ILE A N 1
ATOM 2665 C CA . ILE A 1 166 ? 29.705 37.099 3.283 1.00 14.57 166 ILE A CA 1
ATOM 2666 C C . ILE A 1 166 ? 30.475 38.399 3.146 1.00 14.31 166 ILE A C 1
ATOM 2667 O O . ILE A 1 166 ? 31.687 38.443 3.338 1.00 15.24 166 ILE A O 1
ATOM 2683 N N A ARG A 1 167 ? 29.770 39.459 2.774 0.41 15.66 167 ARG A N 1
ATOM 2684 N N B ARG A 1 167 ? 29.768 39.469 2.791 0.59 15.74 167 ARG A N 1
ATOM 2685 C CA A ARG A 1 167 ? 30.322 40.805 2.753 0.41 15.94 167 ARG A CA 1
ATOM 2686 C CA B ARG A 1 167 ? 30.338 40.809 2.753 0.59 15.91 167 ARG A CA 1
ATOM 2687 C C A ARG A 1 167 ? 29.702 41.567 3.912 0.41 15.59 167 ARG A C 1
ATOM 2688 C C B ARG A 1 167 ? 29.725 41.635 3.875 0.59 15.56 167 ARG A C 1
ATOM 2689 O O A ARG A 1 167 ? 28.493 41.801 3.925 0.41 15.95 167 ARG A O 1
ATOM 2690 O O B ARG A 1 167 ? 28.551 41.993 3.825 0.59 16.23 167 ARG A O 1
ATOM 2731 N N . HIS A 1 168 ? 30.522 41.943 4.895 1.00 14.36 168 HIS A N 1
ATOM 2732 C CA . HIS A 1 168 ? 30.065 42.738 6.035 1.00 15.89 168 HIS A CA 1
ATOM 2733 C C . HIS A 1 168 ? 30.448 44.192 5.792 1.00 15.11 168 HIS A C 1
ATOM 2734 O O . HIS A 1 168 ? 31.631 44.506 5.702 1.00 16.38 168 HIS A O 1
ATOM 2749 N N . ASN A 1 169 ? 29.466 45.083 5.720 1.00 16.84 169 ASN A N 1
ATOM 2750 C CA . ASN A 1 169 ? 29.788 46.490 5.535 1.00 18.50 169 ASN A CA 1
ATOM 2751 C C . ASN A 1 169 ? 30.619 47.028 6.701 1.00 17.22 169 ASN A C 1
ATOM 2752 O O . ASN A 1 169 ? 30.306 46.774 7.875 1.00 18.44 169 ASN A O 1
ATOM 2763 N N . ILE A 1 170 ? 31.662 47.783 6.368 1.00 18.08 170 ILE A N 1
ATOM 2764 C CA . ILE A 1 170 ? 32.529 48.475 7.334 1.00 18.70 170 ILE A CA 1
ATOM 2765 C C . ILE A 1 170 ? 32.040 49.904 7.470 1.00 22.14 170 ILE A C 1
ATOM 2766 O O . ILE A 1 170 ? 31.825 50.598 6.466 1.00 22.09 170 ILE A O 1
ATOM 2782 N N . GLU A 1 171 ? 31.925 50.384 8.720 1.00 22.88 171 GLU A N 1
ATOM 2783 C CA . GLU A 1 171 ? 31.594 51.779 8.970 1.00 25.75 171 GLU A CA 1
ATOM 2784 C C . GLU A 1 171 ? 32.624 52.683 8.304 1.00 25.76 171 GLU A C 1
ATOM 2785 O O . GLU A 1 171 ? 33.828 52.577 8.566 1.00 28.71 171 GLU A O 1
ATOM 2797 N N . ASP A 1 172 ? 32.144 53.552 7.410 1.00 27.99 172 ASP A N 1
ATOM 2798 C CA . ASP A 1 172 ? 32.988 54.499 6.668 1.00 27.44 172 ASP A CA 1
ATOM 2799 C C . ASP A 1 172 ? 34.069 53.812 5.838 1.00 29.89 172 ASP A C 1
ATOM 2800 O O . ASP A 1 172 ? 35.113 54.402 5.548 1.00 33.86 172 ASP A O 1
ATOM 2809 N N . GLY A 1 173 ? 33.805 52.586 5.403 1.00 25.79 173 GLY A N 1
ATOM 2810 C CA . GLY A 1 173 ? 34.786 51.824 4.663 1.00 27.00 173 GLY A CA 1
ATOM 2811 C C . GLY A 1 173 ? 34.122 50.952 3.618 1.00 23.08 173 GLY A C 1
ATOM 2812 O O . GLY A 1 173 ? 33.001 51.246 3.178 1.00 23.44 173 GLY A O 1
ATOM 2816 N N . GLY A 1 174 ? 34.818 49.898 3.207 1.00 24.40 174 GLY A N 1
ATOM 2817 C CA . GLY A 1 174 ? 34.322 48.984 2.208 1.00 21.21 174 GLY A CA 1
ATOM 2818 C C . GLY A 1 174 ? 33.595 47.849 2.894 1.00 20.24 174 GLY A C 1
ATOM 2819 O O . GLY A 1 174 ? 32.633 48.090 3.636 1.00 19.62 174 GLY A O 1
ATOM 2823 N N . VAL A 1 175 ? 34.050 46.625 2.662 1.00 19.09 175 VAL A N 1
ATOM 2824 C CA . VAL A 1 175 ? 33.477 45.466 3.324 1.00 18.76 175 VAL A CA 1
ATOM 2825 C C . VAL A 1 175 ? 34.583 44.609 3.910 1.00 19.64 175 VAL A C 1
ATOM 2826 O O . VAL A 1 175 ? 35.715 44.566 3.416 1.00 20.67 175 VAL A O 1
ATOM 2839 N N . GLN A 1 176 ? 34.213 43.892 4.962 1.00 17.98 176 GLN A N 1
ATOM 2840 C CA . GLN A 1 176 ? 35.009 42.827 5.546 1.00 17.63 176 GLN A CA 1
ATOM 2841 C C . GLN A 1 176 ? 34.456 41.501 5.038 1.00 18.12 176 GLN A C 1
ATOM 2842 O O . GLN A 1 176 ? 33.294 41.165 5.285 1.00 17.30 176 GLN A O 1
ATOM 2856 N N . LEU A 1 177 ? 35.284 40.758 4.311 1.00 16.80 177 LEU A N 1
ATOM 2857 C CA . LEU A 1 177 ? 34.852 39.487 3.764 1.00 16.85 177 LEU A CA 1
ATOM 2858 C C . LEU A 1 177 ? 34.999 38.370 4.787 1.00 16.27 177 LEU A C 1
ATOM 2859 O O . LEU A 1 177 ? 35.935 38.356 5.602 1.00 16.70 177 LEU A O 1
ATOM 2875 N N . ALA A 1 178 ? 34.067 37.430 4.728 1.00 15.12 178 ALA A N 1
ATOM 2876 C CA . ALA A 1 178 ? 34.068 36.248 5.587 1.00 14.26 178 ALA A CA 1
ATOM 2877 C C . ALA A 1 178 ? 33.748 35.043 4.717 1.00 15.01 178 ALA A C 1
ATOM 2878 O O . ALA A 1 178 ? 32.594 34.834 4.311 1.00 15.18 178 ALA A O 1
ATOM 2885 N N . ASP A 1 179 ? 34.779 34.252 4.438 1.00 15.64 179 ASP A N 1
ATOM 2886 C CA . ASP A 1 179 ? 34.643 33.102 3.549 1.00 15.72 179 ASP A CA 1
ATOM 2887 C C . ASP A 1 179 ? 34.296 31.880 4.374 1.00 16.91 179 ASP A C 1
ATOM 2888 O O . ASP A 1 179 ? 35.064 31.485 5.270 1.00 15.84 179 ASP A O 1
ATOM 2897 N N . HIS A 1 180 ? 33.128 31.331 4.113 1.00 15.67 180 HIS A N 1
ATOM 2898 C CA . HIS A 1 180 ? 32.535 30.259 4.895 1.00 13.95 180 HIS A CA 1
ATOM 2899 C C . HIS A 1 180 ? 32.703 28.936 4.176 1.00 15.77 180 HIS A C 1
ATOM 2900 O O . HIS A 1 180 ? 32.415 28.836 2.963 1.00 15.94 180 HIS A O 1
ATOM 2915 N N . TYR A 1 181 ? 33.128 27.918 4.905 1.00 14.93 181 TYR A N 1
ATOM 2916 C CA . TYR A 1 181 ? 33.144 26.542 4.450 1.00 16.21 181 TYR A CA 1
ATOM 2917 C C . TYR A 1 181 ? 32.360 25.708 5.441 1.00 18.71 181 TYR A C 1
ATOM 2918 O O . TYR A 1 181 ? 32.621 25.779 6.646 1.00 18.27 181 TYR A O 1
ATOM 2936 N N . GLN A 1 182 ? 31.449 24.894 4.954 1.00 16.50 182 GLN A N 1
ATOM 2937 C CA . GLN A 1 182 ? 30.436 24.241 5.777 1.00 16.06 182 GLN A CA 1
ATOM 2938 C C . GLN A 1 182 ? 30.304 22.772 5.436 1.00 17.02 182 GLN A C 1
ATOM 2939 O O . GLN A 1 182 ? 30.432 22.382 4.271 1.00 17.75 182 GLN A O 1
ATOM 2953 N N . GLN A 1 183 ? 30.053 21.955 6.453 1.00 18.18 183 GLN A N 1
ATOM 2954 C CA . GLN A 1 183 ? 29.681 20.562 6.281 1.00 19.65 183 GLN A CA 1
ATOM 2955 C C . GLN A 1 183 ? 28.517 20.255 7.205 1.00 22.71 183 GLN A C 1
ATOM 2956 O O . GLN A 1 183 ? 28.489 20.730 8.343 1.00 22.18 183 GLN A O 1
ATOM 2970 N N . ASN A 1 184 ? 27.577 19.444 6.732 1.00 19.65 184 ASN A N 1
ATOM 2971 C CA . ASN A 1 184 ? 26.459 18.960 7.532 1.00 19.06 184 ASN A CA 1
ATOM 2972 C C . ASN A 1 184 ? 26.385 17.446 7.395 1.00 23.56 184 ASN A C 1
ATOM 2973 O O . ASN A 1 184 ? 26.466 16.916 6.282 1.00 23.31 184 ASN A O 1
ATOM 2984 N N . THR A 1 185 ? 26.209 16.752 8.509 1.00 23.36 185 THR A N 1
ATOM 2985 C CA . THR A 1 185 ? 26.053 15.315 8.505 1.00 25.92 185 THR A CA 1
ATOM 2986 C C . THR A 1 185 ? 24.910 14.954 9.440 1.00 26.81 185 THR A C 1
ATOM 2987 O O . THR A 1 185 ? 24.745 15.584 10.492 1.00 26.51 185 THR A O 1
ATOM 2998 N N . PRO A 1 186 ? 24.115 13.951 9.093 1.00 24.19 186 PRO A N 1
ATOM 2999 C CA . PRO A 1 186 ? 22.978 13.597 9.945 1.00 25.20 186 PRO A CA 1
ATOM 3000 C C . PRO A 1 186 ? 23.424 13.006 11.267 1.00 27.95 186 PRO A C 1
ATOM 3001 O O . PRO A 1 186 ? 24.469 12.354 11.370 1.00 28.47 186 PRO A O 1
ATOM 3012 N N . ILE A 1 187 ? 22.602 13.256 12.291 1.00 27.74 187 ILE A N 1
ATOM 3013 C CA . ILE A 1 187 ? 22.841 12.673 13.612 1.00 26.54 187 ILE A CA 1
ATOM 3014 C C . ILE A 1 187 ? 22.263 11.278 13.683 1.00 30.09 187 ILE A C 1
ATOM 3015 O O . ILE A 1 187 ? 22.853 10.387 14.309 1.00 33.16 187 ILE A O 1
ATOM 3031 N N . GLY A 1 188 ? 21.083 11.080 13.100 1.00 33.43 188 GLY A N 1
ATOM 3032 C CA . GLY A 1 188 ? 20.448 9.784 13.077 1.00 37.90 188 GLY A CA 1
ATOM 3033 C C . GLY A 1 188 ? 20.975 8.910 11.960 1.00 35.16 188 GLY A C 1
ATOM 3034 O O . GLY A 1 188 ? 21.782 9.319 11.123 1.00 37.00 188 GLY A O 1
ATOM 3038 N N . ASP A 1 189 ? 20.491 7.667 11.948 1.00 37.64 189 ASP A N 1
ATOM 3039 C CA . ASP A 1 189 ? 20.868 6.710 10.920 1.00 48.06 189 ASP A CA 1
ATOM 3040 C C . ASP A 1 189 ? 19.815 6.559 9.834 1.00 48.46 189 ASP A C 1
ATOM 3041 O O . ASP A 1 189 ? 20.076 5.881 8.839 1.00 55.39 189 ASP A O 1
ATOM 3050 N N . GLY A 1 190 ? 18.646 7.176 9.992 1.00 44.46 190 GLY A N 1
ATOM 3051 C CA . GLY A 1 190 ? 17.598 7.087 9.005 1.00 47.81 190 GLY A CA 1
ATOM 3052 C C . GLY A 1 190 ? 18.025 7.639 7.660 1.00 43.30 190 GLY A C 1
ATOM 3053 O O . GLY A 1 190 ? 19.010 8.376 7.545 1.00 39.49 190 GLY A O 1
ATOM 3057 N N . PRO A 1 191 ? 17.283 7.304 6.610 1.00 44.62 191 PRO A N 1
ATOM 3058 C CA . PRO A 1 191 ? 17.663 7.779 5.276 1.00 40.16 191 PRO A CA 1
ATOM 3059 C C . PRO A 1 191 ? 17.436 9.275 5.137 1.00 37.32 191 PRO A C 1
ATOM 3060 O O . PRO A 1 191 ? 16.515 9.845 5.727 1.00 35.36 191 PRO A O 1
ATOM 3071 N N . VAL A 1 192 ? 18.296 9.913 4.345 1.00 30.87 192 VAL A N 1
ATOM 3072 C CA . VAL A 1 192 ? 18.214 11.348 4.105 1.00 27.31 192 VAL A CA 1
ATOM 3073 C C . VAL A 1 192 ? 18.207 11.587 2.604 1.00 28.75 192 VAL A C 1
ATOM 3074 O O . VAL A 1 192 ? 18.528 10.701 1.808 1.00 32.26 192 VAL A O 1
ATOM 3087 N N . LEU A 1 193 ? 17.808 12.799 2.225 1.00 26.49 193 LEU A N 1
ATOM 3088 C CA . LEU A 1 193 ? 17.835 13.223 0.841 1.00 26.93 193 LEU A CA 1
ATOM 3089 C C . LEU A 1 193 ? 19.176 13.872 0.548 1.00 25.25 193 LEU A C 1
ATOM 3090 O O . LEU A 1 193 ? 19.601 14.798 1.248 1.00 27.07 193 LEU A O 1
ATOM 3106 N N . LEU A 1 194 ? 19.863 13.371 -0.477 1.00 26.66 194 LEU A N 1
ATOM 3107 C CA . LEU A 1 194 ? 21.109 13.974 -0.885 1.00 24.43 194 LEU A CA 1
ATOM 3108 C C . LEU A 1 194 ? 20.860 14.780 -2.141 1.00 23.54 194 LEU A C 1
ATOM 3109 O O . LEU A 1 194 ? 20.341 14.221 -3.135 1.00 28.61 194 LEU A O 1
ATOM 3125 N N . PRO A 1 195 ? 21.193 16.062 -2.158 1.00 22.57 195 PRO A N 1
ATOM 3126 C CA . PRO A 1 195 ? 20.721 16.934 -3.236 1.00 22.50 195 PRO A CA 1
ATOM 3127 C C . PRO A 1 195 ? 21.647 17.011 -4.439 1.00 25.71 195 PRO A C 1
ATOM 3128 O O . PRO A 1 195 ? 22.852 16.784 -4.353 1.00 25.90 195 PRO A O 1
ATOM 3139 N N . ASP A 1 196 ? 21.054 17.411 -5.560 1.00 23.52 196 ASP A N 1
ATOM 3140 C CA . ASP A 1 196 ? 21.861 17.958 -6.638 1.00 23.61 196 ASP A CA 1
ATOM 3141 C C . ASP A 1 196 ? 22.337 19.360 -6.244 1.00 23.14 196 ASP A C 1
ATOM 3142 O O . ASP A 1 196 ? 21.823 19.982 -5.303 1.00 22.47 196 ASP A O 1
ATOM 3151 N N . ASN A 1 197 ? 23.349 19.855 -6.950 1.00 21.03 197 ASN A N 1
ATOM 3152 C CA . ASN A 1 197 ? 23.874 21.178 -6.650 1.00 19.07 197 ASN A CA 1
ATOM 3153 C C . ASN A 1 197 ? 22.769 22.220 -6.756 1.00 20.50 197 ASN A C 1
ATOM 3154 O O . ASN A 1 197 ? 22.001 22.248 -7.723 1.00 21.22 197 ASN A O 1
ATOM 3165 N N . HIS A 1 198 ? 22.693 23.090 -5.762 1.00 19.31 198 HIS A N 1
ATOM 3166 C CA . HIS A 1 198 ? 21.730 24.179 -5.746 1.00 18.74 198 HIS A CA 1
ATOM 3167 C C . HIS A 1 198 ? 22.240 25.194 -4.733 1.00 17.50 198 HIS A C 1
ATOM 3168 O O . HIS A 1 198 ? 23.324 25.027 -4.151 1.00 18.66 198 HIS A O 1
ATOM 3183 N N . TYR A 1 199 ? 21.455 26.234 -4.507 1.00 17.29 199 TYR A N 1
ATOM 3184 C CA . TYR A 1 199 ? 21.836 27.244 -3.521 1.00 16.61 199 TYR A CA 1
ATOM 3185 C C . TYR A 1 199 ? 20.630 27.732 -2.741 1.00 18.19 199 TYR A C 1
ATOM 3186 O O . TYR A 1 199 ? 19.480 27.515 -3.108 1.00 18.09 199 TYR A O 1
ATOM 3204 N N . LEU A 1 200 ? 20.926 28.298 -1.577 1.00 17.75 200 LEU A N 1
ATOM 3205 C CA . LEU A 1 200 ? 19.935 28.965 -0.755 1.00 18.84 200 LEU A CA 1
ATOM 3206 C C . LEU A 1 200 ? 20.193 30.458 -0.870 1.00 18.40 200 LEU A C 1
ATOM 3207 O O . LEU A 1 200 ? 21.316 30.921 -0.632 1.00 18.99 200 LEU A O 1
ATOM 3223 N N A SER A 1 201 ? 19.164 31.205 -1.252 0.66 16.91 201 SER A N 1
ATOM 3224 N N B SER A 1 201 ? 19.169 31.206 -1.250 0.34 16.95 201 SER A N 1
ATOM 3225 C CA A SER A 1 201 ? 19.255 32.652 -1.372 0.66 18.82 201 SER A CA 1
ATOM 3226 C CA B SER A 1 201 ? 19.268 32.653 -1.359 0.34 18.91 201 SER A CA 1
ATOM 3227 C C A SER A 1 201 ? 18.755 33.253 -0.072 0.66 17.93 201 SER A C 1
ATOM 3228 C C B SER A 1 201 ? 18.754 33.268 -0.073 0.34 17.99 201 SER A C 1
ATOM 3229 O O A SER A 1 201 ? 17.592 33.054 0.295 0.66 18.56 201 SER A O 1
ATOM 3230 O O B SER A 1 201 ? 17.582 33.095 0.279 0.34 18.52 201 SER A O 1
ATOM 3245 N N . TYR A 1 202 ? 19.634 33.988 0.611 1.00 16.69 202 TYR A N 1
ATOM 3246 C CA . TYR A 1 202 ? 19.334 34.607 1.885 1.00 16.25 202 TYR A CA 1
ATOM 3247 C C . TYR A 1 202 ? 19.207 36.113 1.771 1.00 17.56 202 TYR A C 1
ATOM 3248 O O . TYR A 1 202 ? 19.993 36.774 1.072 1.00 19.08 202 TYR A O 1
ATOM 3267 N N . GLN A 1 203 ? 18.209 36.650 2.474 1.00 18.30 203 GLN A N 1
ATOM 3268 C CA . GLN A 1 203 ? 18.090 38.072 2.772 1.00 19.15 203 GLN A CA 1
ATOM 3269 C C . GLN A 1 203 ? 17.868 38.176 4.269 1.00 20.43 203 GLN A C 1
ATOM 3270 O O . GLN A 1 203 ? 17.100 37.393 4.831 1.00 23.25 203 GLN A O 1
ATOM 3284 N N . SER A 1 204 ? 18.537 39.123 4.916 1.00 18.67 204 SER A N 1
ATOM 3285 C CA . SER A 1 204 ? 18.485 39.230 6.371 1.00 19.23 204 SER A CA 1
ATOM 3286 C C . SER A 1 204 ? 18.323 40.673 6.803 1.00 21.49 204 SER A C 1
ATOM 3287 O O . SER A 1 204 ? 18.816 41.600 6.151 1.00 23.24 204 SER A O 1
ATOM 3295 N N . LYS A 1 205 ? 17.624 40.854 7.922 1.00 19.74 205 LYS A N 1
ATOM 3296 C CA . LYS A 1 205 ? 17.430 42.169 8.514 1.00 20.73 205 LYS A CA 1
ATOM 3297 C C . LYS A 1 205 ? 17.745 42.113 9.996 1.00 21.48 205 LYS A C 1
ATOM 3298 O O . LYS A 1 205 ? 17.229 41.247 10.711 1.00 21.28 205 LYS A O 1
ATOM 3317 N N . LEU A 1 206 ? 18.592 43.028 10.445 1.00 19.42 206 LEU A N 1
ATOM 3318 C CA . LEU A 1 206 ? 18.967 43.125 11.851 1.00 18.28 206 LEU A CA 1
ATOM 3319 C C . LEU A 1 206 ? 18.277 44.323 12.481 1.00 22.71 206 LEU A C 1
ATOM 3320 O O . LEU A 1 206 ? 18.214 45.399 11.883 1.00 23.53 206 LEU A O 1
ATOM 3336 N N . SER A 1 207 ? 17.789 44.159 13.707 1.00 22.40 207 SER A N 1
ATOM 3337 C CA . SER A 1 207 ? 17.123 45.267 14.374 1.00 23.29 207 SER A CA 1
ATOM 3338 C C . SER A 1 207 ? 17.331 45.129 15.874 1.00 21.42 207 SER A C 1
ATOM 3339 O O . SER A 1 207 ? 18.035 44.227 16.335 1.00 23.63 207 SER A O 1
ATOM 3347 N N . LYS A 1 208 ? 16.728 46.049 16.627 1.00 25.04 208 LYS A N 1
ATOM 3348 C CA . LYS A 1 208 ? 16.801 46.028 18.076 1.00 26.34 208 LYS A CA 1
ATOM 3349 C C . LYS A 1 208 ? 15.387 46.052 18.639 1.00 29.84 208 LYS A C 1
ATOM 3350 O O . LYS A 1 208 ? 14.475 46.634 18.050 1.00 31.40 208 LYS A O 1
ATOM 3369 N N . ASP A 1 209 ? 15.225 45.411 19.787 1.00 28.19 209 ASP A N 1
ATOM 3370 C CA . ASP A 1 209 ? 13.986 45.516 20.553 1.00 32.17 209 ASP A CA 1
ATOM 3371 C C . ASP A 1 209 ? 14.067 46.782 21.392 1.00 31.97 209 ASP A C 1
ATOM 3372 O O . ASP A 1 209 ? 14.944 46.884 22.259 1.00 33.35 209 ASP A O 1
ATOM 3381 N N . PRO A 1 210 ? 13.190 47.768 21.169 1.00 36.33 210 PRO A N 1
ATOM 3382 C CA . PRO A 1 210 ? 13.335 49.042 21.891 1.00 39.99 210 PRO A CA 1
ATOM 3383 C C . PRO A 1 210 ? 13.144 48.921 23.391 1.00 46.92 210 PRO A C 1
ATOM 3384 O O . PRO A 1 210 ? 13.558 49.825 24.129 1.00 48.42 210 PRO A O 1
ATOM 3395 N N . ASN A 1 211 ? 12.545 47.835 23.877 1.00 36.55 211 ASN A N 1
ATOM 3396 C CA . ASN A 1 211 ? 12.358 47.640 25.311 1.00 37.09 211 ASN A CA 1
ATOM 3397 C C . ASN A 1 211 ? 13.393 46.711 25.934 1.00 43.98 211 ASN A C 1
ATOM 3398 O O . ASN A 1 211 ? 13.224 46.299 27.091 1.00 43.63 211 ASN A O 1
ATOM 3409 N N . GLU A 1 212 ? 14.467 46.388 25.217 1.00 37.12 212 GLU A N 1
ATOM 3410 C CA . GLU A 1 212 ? 15.480 45.456 25.699 1.00 35.35 212 GLU A CA 1
ATOM 3411 C C . GLU A 1 212 ? 16.754 46.211 26.045 1.00 38.12 212 GLU A C 1
ATOM 3412 O O . GLU A 1 212 ? 17.368 46.842 25.177 1.00 41.59 212 GLU A O 1
ATOM 3424 N N . LYS A 1 213 ? 17.166 46.126 27.300 1.00 39.15 213 LYS A N 1
ATOM 3425 C CA . LYS A 1 213 ? 18.379 46.801 27.727 1.00 35.90 213 LYS A CA 1
ATOM 3426 C C . LYS A 1 213 ? 19.618 45.917 27.678 1.00 34.20 213 LYS A C 1
ATOM 3427 O O . LYS A 1 213 ? 20.729 46.446 27.759 1.00 38.16 213 LYS A O 1
ATOM 3446 N N . ARG A 1 214 ? 19.468 44.601 27.533 1.00 30.07 214 ARG A N 1
ATOM 3447 C CA . ARG A 1 214 ? 20.623 43.738 27.367 1.00 28.80 214 ARG A CA 1
ATOM 3448 C C . ARG A 1 214 ? 21.170 43.845 25.946 1.00 26.41 214 ARG A C 1
ATOM 3449 O O . ARG A 1 214 ? 20.475 44.272 25.010 1.00 26.79 214 ARG A O 1
ATOM 3470 N N . ASP A 1 215 ? 22.450 43.503 25.807 1.00 23.37 215 ASP A N 1
ATOM 3471 C CA . ASP A 1 215 ? 23.085 43.452 24.487 1.00 21.11 215 ASP A CA 1
ATOM 3472 C C . ASP A 1 215 ? 22.426 42.333 23.688 1.00 24.54 215 ASP A C 1
ATOM 3473 O O . ASP A 1 215 ? 22.379 41.184 24.139 1.00 23.69 215 ASP A O 1
ATOM 3482 N N . HIS A 1 216 ? 21.881 42.656 22.515 1.00 21.81 216 HIS A N 1
ATOM 3483 C CA . HIS A 1 216 ? 21.020 41.699 21.842 1.00 20.95 216 HIS A CA 1
ATOM 3484 C C . HIS A 1 216 ? 20.935 42.027 20.350 1.00 20.32 216 HIS A C 1
ATOM 3485 O O . HIS A 1 216 ? 21.333 43.101 19.906 1.00 20.23 216 HIS A O 1
ATOM 3499 N N . MET A 1 217 ? 20.386 41.075 19.593 1.00 19.48 217 MET A N 1
ATOM 3500 C CA . MET A 1 217 ? 20.099 41.278 18.182 1.00 18.27 217 MET A CA 1
ATOM 3501 C C . MET A 1 217 ? 18.769 40.625 17.862 1.00 19.55 217 MET A C 1
ATOM 3502 O O . MET A 1 217 ? 18.514 39.489 18.273 1.00 20.74 217 MET A O 1
ATOM 3516 N N . VAL A 1 218 ? 17.924 41.338 17.126 1.00 19.99 218 VAL A N 1
ATOM 3517 C CA . VAL A 1 218 ? 16.733 40.749 16.530 1.00 19.69 218 VAL A CA 1
ATOM 3518 C C . VAL A 1 218 ? 17.090 40.454 15.076 1.00 18.44 218 VAL A C 1
ATOM 3519 O O . VAL A 1 218 ? 17.551 41.352 14.356 1.00 20.01 218 VAL A O 1
ATOM 3532 N N . LEU A 1 219 ? 16.923 39.198 14.673 1.00 19.46 219 LEU A N 1
ATOM 3533 C CA . LEU A 1 219 ? 17.325 38.742 13.347 1.00 18.66 219 LEU A CA 1
ATOM 3534 C C . LEU A 1 219 ? 16.124 38.154 12.622 1.00 18.02 219 LEU A C 1
ATOM 3535 O O . LEU A 1 219 ? 15.467 37.234 13.121 1.00 20.45 219 LEU A O 1
ATOM 3551 N N . LEU A 1 220 ? 15.864 38.666 11.413 1.00 19.49 220 LEU A N 1
ATOM 3552 C CA . LEU A 1 220 ? 14.855 38.121 10.520 1.00 20.36 220 LEU A CA 1
ATOM 3553 C C . LEU A 1 220 ? 15.597 37.637 9.289 1.00 20.06 220 LEU A C 1
ATOM 3554 O O . LEU A 1 220 ? 16.400 38.385 8.728 1.00 22.81 220 LEU A O 1
ATOM 3570 N N . GLU A 1 221 ? 15.377 36.378 8.916 1.00 20.52 221 GLU A N 1
ATOM 3571 C CA . GLU A 1 221 ? 15.975 35.820 7.704 1.00 19.97 221 GLU A CA 1
ATOM 3572 C C . GLU A 1 221 ? 14.863 35.354 6.775 1.00 19.09 221 GLU A C 1
ATOM 3573 O O . GLU A 1 221 ? 13.865 34.778 7.219 1.00 20.79 221 GLU A O 1
ATOM 3585 N N . PHE A 1 222 ? 15.071 35.565 5.473 1.00 19.02 222 PHE A N 1
ATOM 3586 C CA . PHE A 1 222 ? 14.220 35.021 4.421 1.00 20.45 222 PHE A CA 1
ATOM 3587 C C . PHE A 1 222 ? 15.096 34.142 3.546 1.00 20.51 222 PHE A C 1
ATOM 3588 O O . PHE A 1 222 ? 16.126 34.608 3.038 1.00 24.51 222 PHE A O 1
ATOM 3605 N N . VAL A 1 223 ? 14.722 32.876 3.390 1.00 18.95 223 VAL A N 1
ATOM 3606 C CA . VAL A 1 223 ? 15.596 31.888 2.767 1.00 20.80 223 VAL A CA 1
ATOM 3607 C C . VAL A 1 223 ? 14.803 31.077 1.759 1.00 22.19 223 VAL A C 1
ATOM 3608 O O . VAL A 1 223 ? 13.787 30.469 2.115 1.00 21.57 223 VAL A O 1
ATOM 3621 N N . THR A 1 224 ? 15.290 31.034 0.513 1.00 20.07 224 THR A N 1
ATOM 3622 C CA . THR A 1 224 ? 14.611 30.339 -0.566 1.00 22.11 224 THR A CA 1
ATOM 3623 C C . THR A 1 224 ? 15.626 29.514 -1.340 1.00 18.23 224 THR A C 1
ATOM 3624 O O . THR A 1 224 ? 16.662 30.035 -1.763 1.00 19.44 224 THR A O 1
ATOM 3635 N N . ALA A 1 225 ? 15.327 28.243 -1.550 1.00 19.08 225 ALA A N 1
ATOM 3636 C CA . ALA A 1 225 ? 16.193 27.412 -2.369 1.00 19.06 225 ALA A CA 1
ATOM 3637 C C . ALA A 1 225 ? 15.972 27.727 -3.836 1.00 19.19 225 ALA A C 1
ATOM 3638 O O . ALA A 1 225 ? 14.855 28.034 -4.260 1.00 21.30 225 ALA A O 1
ATOM 3645 N N . ALA A 1 226 ? 17.054 27.647 -4.605 1.00 18.99 226 ALA A N 1
ATOM 3646 C CA . ALA A 1 226 ? 17.029 28.025 -6.013 1.00 22.65 226 ALA A CA 1
ATOM 3647 C C . ALA A 1 226 ? 18.164 27.318 -6.744 1.00 21.57 226 ALA A C 1
ATOM 3648 O O . ALA A 1 226 ? 18.971 26.611 -6.153 1.00 20.13 226 ALA A O 1
ATOM 3655 N N . GLY A 1 227 ? 18.211 27.499 -8.060 1.00 24.52 227 GLY A N 1
ATOM 3656 C CA . GLY A 1 227 ? 19.346 27.028 -8.821 1.00 23.59 227 GLY A CA 1
ATOM 3657 C C . GLY A 1 227 ? 19.115 25.752 -9.591 1.00 29.97 227 GLY A C 1
ATOM 3658 O O . GLY A 1 227 ? 20.062 25.230 -10.194 1.00 32.71 227 GLY A O 1
ATOM 3662 N N . ILE A 1 228 ? 17.900 25.214 -9.560 1.00 26.99 228 ILE A N 1
ATOM 3663 C CA . ILE A 1 228 ? 17.510 24.074 -10.382 1.00 31.06 228 ILE A CA 1
ATOM 3664 C C . ILE A 1 228 ? 16.309 24.501 -11.210 1.00 32.70 228 ILE A C 1
ATOM 3665 O O . ILE A 1 228 ? 15.343 25.052 -10.669 1.00 34.96 228 ILE A O 1
ATOM 3681 N N . THR A 1 229 ? 16.392 24.287 -12.522 1.00 40.18 229 THR A N 1
ATOM 3682 C CA . THR A 1 229 ? 15.347 24.707 -13.447 1.00 49.80 229 THR A CA 1
ATOM 3683 C C . THR A 1 229 ? 13.996 24.048 -13.166 1.00 52.15 229 THR A C 1
ATOM 3684 O O . THR A 1 229 ? 12.937 24.644 -13.401 1.00 57.81 229 THR A O 1
#

InterPro domains:
  IPR000786 Green fluorescent protein, GFP [PR01229] (3-27)
  IPR000786 Green fluorescent protein, GFP [PR01229] (28-48)
  IPR000786 Green fluorescent protein, GFP [PR01229] (49-69)
  IPR000786 Green fluorescent protein, GFP [PR01229] (70-85)
  IPR000786 Green fluorescent protein, GFP [PR01229] (86-108)
  IPR000786 Green fluorescent protein, GFP [PR01229] (109-129)
  IPR000786 Green fluorescent protein, GFP [PR01229] (130-149)
  IPR000786 Green fluorescent protein, GFP [PR01229] (150-171)
  IPR000786 Green fluorescent protein, GFP [PR01229] (173-192)
  IPR000786 Green fluorescent protein, GFP [PR01229] (193-211)
  IPR000786 Green fluorescent protein, GFP [PR01229] (214-237)
  IPR009017 Green fluorescent protein [G3DSA:2.40.155.10] (1-145)
  IPR009017 Green fluorescent protein [G3DSA:2.40.155.10] (146-238)
  IPR009017 Green fluorescent protein [SSF54511] (2-228)
  IPR011584 Green fluorescent protein-related [PF01353] (14-227)

Organism: Aequorea victoria (NCBI:txid6100)

Secondary structure (DSSP, 8-state):
---TGGGGGSS-EEEEEEEEEEETTEEEEEEEEEEEETTTTEEEEEEEETTSS-SS-GGGGTTT--GGG-B--GGGGGG-HHHHTTTT-EEEEEEEEETTS-EEEEEEEEEEETTEEEEEEEEEEES--TTSTTTTT-B-S----EEEEEEEEGGGTEEEEEEEEEEEBTTS-EEEEEEEEEEEESSSS--PPPPSEEEEEEEEEE--TT--SSEEEEEEEEEEE---

B-factor: mean 29.07, std 12.76, range [13.56, 101.86]

Radius of gyration: 16.95 Å; Cα contacts (8 Å, |Δi|>4): 627; chains: 1; bounding box: 41×48×43 Å

Solvent-accessible surface area: 10459 Å² total

GO terms:
  GO:0006091 generation of precursor metabolites and energy (P, TAS)
  GO:0008218 bioluminescence (P, TAS)

Nearest PDB structures (foldseek):
  7pnn-assembly1_A  TM=1.004E+00  e=4.069E-49  Aequorea victoria
  5aqb-assembly1_B  TM=1.001E+00  e=4.411E-46  Aequorea victoria
  2qu1-assembly1_A  TM=1.001E+00  e=7.155E-46  Aequorea victoria
  2hrs-assembly1_A  TM=1.001E+00  e=8.408E-46  Aequorea victoria
  6hut-assembly1_A  TM=1.000E+00  e=6.781E-46  Aequorea victoria

Sequence (228 aa):
MVSKGEELFTGVVPILVELDGDVNGHKFSVSGEGEGDATYGKLTLKLICTTGKLPVPWPTLVTTLLQCFARYPDHMKQHDFFKSAMPEGYVQERTIFFKDDGNYKTRAEVKFEGDTLVNRIELKGIIDFKEDGNILGHKLEYNYNSHNVYITTADKQKNGIKANFKIRRHNIEDGGVQLADHYQQNTPIGDGPVLLPDNHYLSSYQSKLSKDPNEKRDHMVLLEFVTAAGIT